Protein AF-A0A1Y4TWA3-F1 (afdb_monomer_lite)

pLDDT: mean 83.54, std 12.77, range [31.69, 97.81]

Sequence (227 aa):
MTEEEGLYVVLGNDSDGLDFMYYYDNSGVLRGEVPIIGYRSHRLLFSEEGMYFSISEMEMARMDELGQVTAVYDLGQYELHHDYVFDDDGNILLLATDTEQDSVEDESLPEGQYYLYMFNNNIGVSETRPDFDWSIIDGIQSEAVDGTTSYYYKYLVDETSGSYELVESFELPYSGYVSSVQEIGDNVVADSGMQGIWGEYDSENDLIRSFTMEKESFIYRVYKYEL

Radius of gyration: 18.41 Å; chains: 1; bounding box: 42×46×41 Å

Secondary structure (DSSP, 8-state):
--PPP-EEEE--B--SS--EEEEE-TTS-EEEEEE-SSS-----EEETTEEEEESSSSEEEEE-TTS-EEEEEE-TTEEEEEEEEE-TTS-EEEEEEETTS-------SSTTEEEEEEEE--B---SS-TT--GGGSTT-BSS----SEEEEEEEEEETTTTEEEEEEEEEEE--SS--EEEEETTEEEEEEGGGTEEEEE-TTS-EEEEEE---SS-B--EEEE--

Foldseek 3Di:
DPDAWFWKWQFFFPDPDFIWIWTATPVRDTDDIDTAPDDTWQDWDQDPQAIWTDRAQFKIFGAHPVRDTPDIDGNPQWGADHDWDADPVRDIDTPTDNPVDDDDDDDDDDPFKDKDKWKAQQEDDDPVCRPDDSVVDPSHDPAQDDDAWIKIWIWITGVVVRDIDTPDMDTDGHASDAKTWDDDDQKIWIDNWQQQKIFIAGVVRHTPDMDGDDGDGTRHYMDIDRD

Structure (mmCIF, N/CA/C/O backbone):
data_AF-A0A1Y4TWA3-F1
#
_entry.id   AF-A0A1Y4TWA3-F1
#
loop_
_atom_site.group_PDB
_atom_site.id
_atom_site.type_symbol
_atom_site.label_atom_id
_atom_site.label_alt_id
_atom_site.label_comp_id
_atom_site.label_asym_id
_atom_site.label_entity_id
_atom_site.label_seq_id
_atom_site.pdbx_PDB_ins_code
_atom_site.Cartn_x
_atom_site.Cartn_y
_atom_site.Cartn_z
_atom_site.occupancy
_atom_site.B_iso_or_equiv
_atom_site.auth_seq_id
_atom_site.auth_comp_id
_atom_site.auth_asym_id
_atom_site.auth_atom_id
_atom_site.pdbx_PDB_model_num
ATOM 1 N N . MET A 1 1 ? 5.638 -19.225 16.575 1.00 45.28 1 MET A N 1
ATOM 2 C CA . MET A 1 1 ? 5.948 -18.517 15.326 1.00 45.28 1 MET A CA 1
ATOM 3 C C . MET A 1 1 ? 6.163 -19.540 14.234 1.00 45.28 1 MET A C 1
ATOM 5 O O . MET A 1 1 ? 7.180 -20.223 14.233 1.00 45.28 1 MET A O 1
ATOM 9 N N . THR A 1 2 ? 5.162 -19.732 13.388 1.00 46.56 2 THR A N 1
ATOM 10 C CA . THR A 1 2 ? 5.337 -20.351 12.074 1.00 46.56 2 THR A CA 1
ATOM 11 C C . THR A 1 2 ? 5.653 -19.208 11.121 1.00 46.56 2 THR A C 1
ATOM 13 O O . THR A 1 2 ? 4.846 -18.299 10.994 1.00 46.56 2 THR A O 1
ATOM 16 N N . GLU A 1 3 ? 6.856 -19.189 10.547 1.00 55.62 3 GLU A N 1
ATOM 17 C CA . GLU A 1 3 ? 7.155 -18.274 9.445 1.00 55.62 3 GLU A CA 1
ATOM 18 C C . GLU A 1 3 ? 6.307 -18.694 8.245 1.00 55.62 3 GLU A C 1
ATOM 20 O O . GLU A 1 3 ? 6.438 -19.822 7.771 1.00 55.62 3 GLU A O 1
ATOM 25 N N . GLU A 1 4 ? 5.428 -17.817 7.777 1.00 64.12 4 GLU A N 1
ATOM 26 C CA . GLU A 1 4 ? 4.696 -18.051 6.535 1.00 64.12 4 GLU A CA 1
ATOM 27 C C . GLU A 1 4 ? 5.593 -17.715 5.338 1.00 64.12 4 GLU A C 1
ATOM 29 O O . GLU A 1 4 ? 6.056 -16.578 5.175 1.00 64.12 4 GLU A O 1
ATOM 34 N N . GLU A 1 5 ? 5.872 -18.735 4.525 1.00 79.44 5 GLU A N 1
ATOM 35 C CA . GLU A 1 5 ? 6.557 -18.606 3.238 1.00 79.44 5 GLU A CA 1
ATOM 36 C C . GLU A 1 5 ? 5.654 -17.858 2.245 1.00 79.44 5 GLU A C 1
ATOM 38 O O . GLU A 1 5 ? 4.452 -18.108 2.191 1.00 79.44 5 GLU A O 1
ATOM 43 N N . GLY A 1 6 ? 6.214 -16.935 1.458 1.00 82.62 6 GLY A N 1
ATOM 44 C CA . GLY A 1 6 ? 5.440 -16.154 0.492 1.00 82.62 6 GLY A CA 1
ATOM 45 C C . GLY A 1 6 ? 6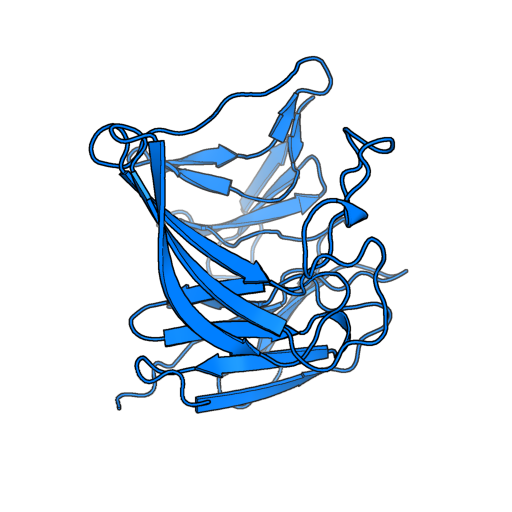.306 -15.356 -0.481 1.00 82.62 6 GLY A C 1
ATOM 46 O O . GLY A 1 6 ? 7.537 -15.402 -0.439 1.00 82.62 6 GLY A O 1
ATOM 47 N N . LEU A 1 7 ? 5.651 -14.616 -1.375 1.00 87.62 7 LEU A N 1
ATOM 48 C CA . LEU A 1 7 ? 6.309 -13.658 -2.264 1.00 87.62 7 LEU A CA 1
ATOM 49 C C . LEU A 1 7 ? 5.877 -12.237 -1.898 1.00 87.62 7 LEU A C 1
ATOM 51 O O . LEU A 1 7 ? 4.686 -11.929 -1.840 1.00 87.62 7 LEU A O 1
ATOM 55 N N . TYR A 1 8 ? 6.858 -11.364 -1.684 1.00 85.75 8 TYR A N 1
ATOM 56 C CA . TYR A 1 8 ? 6.638 -9.924 -1.621 1.00 85.75 8 TYR A CA 1
ATOM 57 C C . TYR A 1 8 ? 6.563 -9.389 -3.042 1.00 85.75 8 TYR A C 1
ATOM 59 O O . TYR A 1 8 ? 7.443 -9.684 -3.857 1.00 85.75 8 TYR A O 1
ATOM 67 N N . VAL A 1 9 ? 5.540 -8.590 -3.329 1.00 89.44 9 VAL A N 1
ATOM 68 C CA . VAL A 1 9 ? 5.384 -7.960 -4.640 1.00 89.44 9 VAL A CA 1
ATOM 69 C C . VAL A 1 9 ? 5.504 -6.453 -4.490 1.00 89.44 9 VAL A C 1
ATOM 71 O O . VAL A 1 9 ? 4.704 -5.816 -3.803 1.00 89.44 9 VAL A O 1
ATOM 74 N N . VAL A 1 10 ? 6.509 -5.886 -5.153 1.00 86.00 10 VAL A N 1
ATOM 75 C CA . VAL A 1 10 ? 6.632 -4.440 -5.349 1.00 86.00 10 VAL A CA 1
ATOM 76 C C . VAL A 1 10 ? 5.803 -4.097 -6.577 1.00 86.00 10 VAL A C 1
ATOM 78 O O . VAL A 1 10 ? 6.139 -4.527 -7.678 1.00 86.00 10 VAL A O 1
ATOM 81 N N . LEU A 1 11 ? 4.698 -3.378 -6.379 1.00 83.50 11 LEU A N 1
ATOM 82 C CA . LEU A 1 11 ? 3.658 -3.192 -7.402 1.00 83.50 11 LEU A CA 1
ATOM 83 C C . LEU A 1 11 ? 3.914 -2.004 -8.346 1.00 83.50 11 LEU A C 1
ATOM 85 O O . LEU A 1 11 ? 3.195 -1.811 -9.323 1.00 83.50 11 LEU A O 1
ATOM 89 N N . GLY A 1 12 ? 4.963 -1.232 -8.085 1.00 71.75 12 GLY A N 1
ATOM 90 C CA . GLY A 1 12 ? 5.446 -0.208 -8.998 1.00 71.75 12 GLY A CA 1
ATOM 91 C C . GLY A 1 12 ? 6.693 0.484 -8.467 1.00 71.75 12 GLY A C 1
ATOM 92 O O . GLY A 1 12 ? 6.868 0.644 -7.253 1.00 71.75 12 GLY A O 1
ATOM 93 N N . ASN A 1 13 ? 7.542 0.908 -9.395 1.00 65.50 13 ASN A N 1
ATOM 94 C CA . ASN A 1 13 ? 8.693 1.767 -9.169 1.00 65.50 13 ASN A CA 1
ATOM 95 C C . ASN A 1 13 ? 8.555 2.979 -10.096 1.00 65.50 13 ASN A C 1
ATOM 97 O O . ASN A 1 13 ? 8.761 2.856 -11.293 1.00 65.50 13 ASN A O 1
ATOM 101 N N . ASP A 1 14 ? 8.196 4.144 -9.558 1.00 66.12 14 ASP A N 1
ATOM 102 C CA . ASP A 1 14 ? 8.106 5.353 -10.385 1.00 66.12 14 ASP A CA 1
ATOM 103 C C . ASP A 1 14 ? 9.488 5.645 -11.003 1.00 66.12 14 ASP A C 1
ATOM 105 O O . ASP A 1 14 ? 10.461 5.867 -10.267 1.00 66.12 14 ASP A O 1
ATOM 109 N N . SER A 1 15 ? 9.591 5.533 -12.332 1.00 67.38 15 SER A N 1
ATOM 110 C CA . SER A 1 15 ? 10.845 5.584 -13.092 1.00 67.38 15 SER A CA 1
ATOM 111 C C . SER A 1 15 ? 10.646 6.201 -14.480 1.00 67.38 15 SER A C 1
ATOM 113 O O . SER A 1 15 ? 9.567 6.124 -15.059 1.00 67.38 15 SER A O 1
ATOM 115 N N . ASP A 1 16 ? 11.711 6.757 -15.067 1.00 66.25 16 ASP A N 1
ATOM 116 C CA . ASP A 1 16 ? 11.696 7.251 -16.461 1.00 66.25 16 ASP A CA 1
ATOM 117 C C . ASP A 1 16 ? 11.733 6.096 -17.503 1.00 66.25 16 ASP A C 1
ATOM 119 O O . ASP A 1 16 ? 11.867 6.328 -18.712 1.00 66.25 16 ASP A O 1
ATOM 123 N N . GLY A 1 17 ? 11.707 4.839 -17.038 1.00 69.19 17 GLY A N 1
ATOM 124 C CA . GLY A 1 17 ? 11.902 3.614 -17.812 1.00 69.19 17 GLY A CA 1
ATOM 125 C C . GLY A 1 17 ? 10.624 2.801 -18.042 1.00 69.19 17 GLY A C 1
ATOM 126 O O . GLY A 1 17 ? 9.518 3.321 -18.031 1.00 69.19 17 GLY A O 1
ATOM 127 N N . LEU A 1 18 ? 10.791 1.503 -18.322 1.00 68.75 18 LEU A N 1
ATOM 128 C CA . LEU A 1 18 ? 9.672 0.556 -18.280 1.00 68.75 18 LEU A CA 1
ATOM 129 C C . LEU A 1 18 ? 9.327 0.286 -16.814 1.00 68.75 18 LEU A C 1
ATOM 131 O O . LEU A 1 18 ? 10.234 0.021 -16.027 1.00 68.75 18 LEU A O 1
ATOM 135 N N . ASP A 1 19 ? 8.040 0.302 -16.484 1.00 81.06 19 ASP A N 1
ATOM 136 C CA . ASP A 1 19 ? 7.559 -0.038 -15.149 1.00 81.06 19 ASP A CA 1
ATOM 137 C C . ASP A 1 19 ? 7.501 -1.561 -14.971 1.00 81.06 19 ASP A C 1
ATOM 139 O O . ASP A 1 19 ? 7.158 -2.308 -15.899 1.00 81.06 19 ASP A O 1
ATOM 143 N N . PHE A 1 20 ? 7.817 -2.036 -13.765 1.00 84.25 20 PHE A N 1
ATOM 144 C CA . PHE A 1 20 ? 7.813 -3.462 -13.441 1.00 84.25 20 PHE A CA 1
ATOM 145 C C . PHE A 1 20 ? 7.116 -3.747 -12.114 1.00 84.25 20 PHE A C 1
ATOM 147 O O . PHE A 1 20 ? 7.213 -2.986 -11.151 1.00 84.25 20 PHE A O 1
ATOM 154 N N . MET A 1 21 ? 6.499 -4.925 -12.042 1.00 90.38 21 MET A N 1
ATOM 155 C CA . MET A 1 21 ? 6.289 -5.606 -10.770 1.00 90.38 21 MET A CA 1
ATOM 156 C C . MET A 1 21 ? 7.494 -6.488 -10.453 1.00 90.38 21 MET A C 1
ATOM 158 O O . MET A 1 21 ? 7.928 -7.275 -11.302 1.00 90.38 21 MET A O 1
ATOM 162 N N . TYR A 1 22 ? 7.997 -6.404 -9.222 1.00 90.12 22 TYR A N 1
ATOM 163 C CA . TYR A 1 22 ? 9.119 -7.217 -8.748 1.00 90.12 22 TYR A CA 1
ATOM 164 C C . TYR A 1 22 ? 8.669 -8.206 -7.682 1.00 90.12 22 TYR A C 1
ATOM 166 O O . TYR A 1 22 ? 7.988 -7.825 -6.732 1.00 90.12 22 TYR A O 1
ATOM 174 N N . TYR A 1 23 ? 9.111 -9.45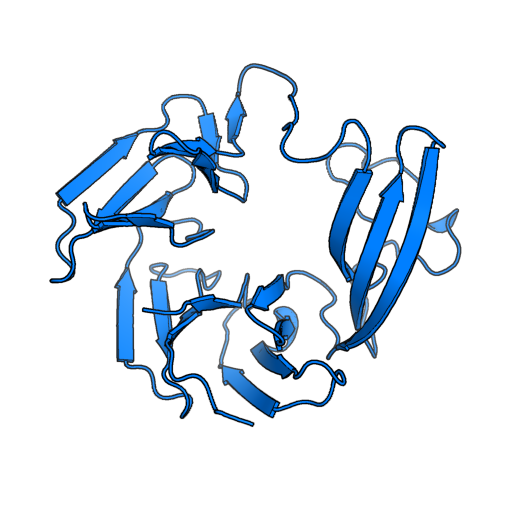6 -7.805 1.00 90.56 23 TYR A N 1
ATOM 175 C CA . TYR A 1 23 ? 8.788 -10.530 -6.867 1.00 90.56 23 TYR A CA 1
ATOM 176 C C . TYR A 1 23 ? 10.021 -10.892 -6.044 1.00 90.56 23 TYR A C 1
ATOM 178 O O . TYR A 1 23 ? 11.021 -11.336 -6.609 1.00 90.56 23 TYR A O 1
ATOM 186 N N . TYR A 1 24 ? 9.950 -10.758 -4.724 1.00 90.31 24 TYR A N 1
ATOM 187 C CA . TYR A 1 24 ? 11.028 -11.116 -3.799 1.00 90.31 24 TYR A CA 1
ATOM 188 C C . TYR A 1 24 ? 10.602 -12.260 -2.882 1.00 90.31 24 TYR A C 1
ATOM 190 O O . TYR A 1 24 ? 9.473 -12.281 -2.396 1.00 90.31 24 TYR A O 1
ATOM 198 N N . ASP A 1 25 ? 11.504 -13.208 -2.623 1.00 91.88 25 ASP A N 1
ATOM 199 C CA . ASP A 1 25 ? 11.266 -14.257 -1.624 1.00 91.88 25 ASP A CA 1
ATOM 200 C C . ASP A 1 25 ? 11.578 -13.798 -0.188 1.00 91.88 25 ASP A C 1
ATOM 202 O O . ASP A 1 25 ? 12.090 -12.701 0.045 1.00 91.88 25 ASP A O 1
ATOM 206 N N . ASN A 1 26 ? 11.317 -14.667 0.794 1.00 90.94 26 ASN A N 1
ATOM 207 C CA . ASN A 1 26 ? 11.592 -14.422 2.215 1.00 90.94 26 ASN A CA 1
ATOM 208 C C . ASN A 1 26 ? 13.068 -14.116 2.545 1.00 90.94 26 ASN A C 1
ATOM 210 O O . ASN A 1 26 ? 13.348 -13.664 3.656 1.00 90.94 26 ASN A O 1
ATOM 214 N N . SER A 1 27 ? 14.007 -14.367 1.624 1.00 89.25 27 SER A N 1
ATOM 215 C CA . SER A 1 27 ? 15.430 -14.027 1.770 1.00 89.25 27 SER A CA 1
ATOM 216 C C . SER A 1 27 ? 15.795 -12.691 1.110 1.00 89.25 27 SER A C 1
ATOM 218 O O . SER A 1 27 ? 16.972 -12.330 1.089 1.00 89.25 27 SER A O 1
ATOM 220 N N . GLY A 1 28 ? 14.817 -11.961 0.562 1.00 86.00 28 GLY A N 1
ATOM 221 C CA . GLY A 1 28 ? 15.037 -10.714 -0.171 1.00 86.00 28 GLY A CA 1
ATOM 222 C C . GLY A 1 28 ? 15.681 -10.929 -1.542 1.00 86.00 28 GLY A C 1
ATOM 223 O O . GLY A 1 28 ? 16.276 -10.004 -2.092 1.00 86.00 28 GLY A O 1
ATOM 224 N N . VAL A 1 29 ? 15.609 -12.141 -2.101 1.00 90.50 29 VAL A N 1
ATOM 225 C CA . VAL A 1 29 ? 16.156 -12.444 -3.429 1.00 90.50 29 VAL A CA 1
ATOM 226 C C . VAL A 1 29 ? 15.087 -12.183 -4.483 1.00 90.50 29 VAL A C 1
ATOM 228 O O . VAL A 1 29 ? 13.974 -12.690 -4.364 1.00 90.50 29 VAL A O 1
ATOM 231 N N . LEU A 1 30 ? 15.429 -11.428 -5.533 1.00 89.31 30 LEU A N 1
ATOM 232 C CA . LEU A 1 30 ? 14.558 -11.214 -6.691 1.00 89.31 30 LEU A CA 1
ATOM 233 C C . LEU A 1 30 ? 14.318 -12.544 -7.426 1.00 89.31 30 LEU A C 1
ATOM 235 O O . LEU A 1 30 ? 15.262 -13.225 -7.836 1.00 89.31 30 LEU A O 1
ATOM 239 N N . ARG A 1 31 ? 13.049 -12.915 -7.594 1.00 91.50 31 ARG A N 1
ATOM 240 C CA . ARG A 1 31 ? 12.594 -14.174 -8.207 1.00 91.50 31 ARG A CA 1
ATOM 241 C C . ARG A 1 31 ? 11.878 -13.986 -9.533 1.00 91.50 31 ARG A C 1
ATOM 243 O O . ARG A 1 31 ? 11.755 -14.960 -10.272 1.00 91.50 31 ARG A O 1
ATOM 250 N N . GLY A 1 32 ? 11.442 -12.771 -9.843 1.00 86.69 32 GLY A N 1
ATOM 251 C CA . GLY A 1 32 ? 10.761 -12.475 -11.093 1.00 86.69 32 GLY A CA 1
ATOM 252 C C . GLY A 1 32 ? 10.518 -10.989 -11.297 1.00 86.69 32 GLY A C 1
ATOM 253 O O . GLY A 1 32 ? 10.494 -10.213 -10.342 1.00 86.69 32 GLY A O 1
ATOM 254 N N . GLU A 1 33 ? 10.318 -10.639 -12.561 1.00 89.25 33 GLU A N 1
ATOM 255 C CA . GLU A 1 33 ? 9.992 -9.300 -13.039 1.00 89.25 33 GLU A CA 1
ATOM 256 C C . GLU A 1 33 ? 8.849 -9.441 -14.046 1.00 89.25 33 GLU A C 1
ATOM 258 O O . GLU A 1 33 ? 8.928 -10.271 -14.958 1.00 89.25 33 GLU A O 1
ATOM 263 N N . VAL A 1 34 ? 7.790 -8.649 -13.892 1.00 86.62 34 VAL A N 1
ATOM 264 C CA . VAL A 1 34 ? 6.689 -8.575 -14.863 1.00 86.62 34 VAL A CA 1
ATOM 265 C C . VAL A 1 34 ? 6.610 -7.139 -15.379 1.00 86.62 34 VAL A C 1
ATOM 267 O O . VAL A 1 34 ? 6.271 -6.251 -14.597 1.00 86.62 34 VAL A O 1
ATOM 270 N N . PRO A 1 35 ? 6.943 -6.881 -16.659 1.00 82.00 35 PRO A N 1
ATOM 271 C CA . PRO A 1 35 ? 6.827 -5.547 -17.235 1.00 82.00 35 PRO A CA 1
ATOM 272 C C . PRO A 1 35 ? 5.356 -5.157 -17.394 1.00 82.00 35 PRO A C 1
ATOM 274 O O . PRO A 1 35 ? 4.535 -5.982 -17.806 1.00 82.00 35 PRO A O 1
ATOM 277 N N . ILE A 1 36 ? 5.041 -3.892 -17.135 1.00 83.44 36 ILE A N 1
ATOM 278 C CA . ILE A 1 36 ? 3.715 -3.301 -17.361 1.00 83.44 36 ILE A CA 1
ATOM 279 C C . ILE A 1 36 ? 3.812 -2.118 -18.334 1.00 83.44 36 ILE A C 1
ATOM 281 O O . ILE A 1 36 ? 4.902 -1.663 -18.677 1.00 83.44 36 ILE A O 1
ATOM 285 N N . ILE A 1 37 ? 2.667 -1.684 -18.867 1.00 79.50 37 ILE A N 1
ATOM 286 C CA . ILE A 1 37 ? 2.611 -0.685 -19.946 1.00 79.50 37 ILE A CA 1
ATOM 287 C C . ILE A 1 37 ? 2.892 0.722 -19.400 1.00 79.50 37 ILE A C 1
ATOM 289 O O . ILE A 1 37 ? 3.530 1.517 -20.090 1.00 79.50 37 ILE A O 1
ATOM 293 N N . GLY A 1 38 ? 2.450 1.012 -18.174 1.00 73.06 38 GLY A N 1
ATOM 294 C CA . GLY A 1 38 ? 2.775 2.243 -17.458 1.00 73.06 38 GLY A CA 1
ATOM 295 C C . GLY A 1 38 ? 1.978 2.417 -16.162 1.00 73.06 38 GLY A C 1
ATOM 296 O O . GLY A 1 38 ? 1.126 1.592 -15.828 1.00 73.06 38 GLY A O 1
ATOM 297 N N . TYR A 1 39 ? 2.212 3.535 -15.473 1.00 70.25 39 TYR A N 1
ATOM 298 C CA . TYR A 1 39 ? 1.568 3.947 -14.219 1.00 70.25 39 TYR A CA 1
ATOM 299 C C . TYR A 1 39 ? 2.021 3.134 -13.001 1.00 70.25 39 TYR A C 1
ATOM 301 O O . TYR A 1 39 ? 2.875 3.599 -12.253 1.00 70.25 39 TYR A O 1
ATOM 309 N N . ARG A 1 40 ? 1.412 1.966 -12.762 1.00 74.94 40 ARG A N 1
ATOM 310 C CA . ARG A 1 40 ? 1.770 0.951 -11.746 1.00 74.94 40 ARG A CA 1
ATOM 311 C C . ARG A 1 40 ? 0.647 -0.070 -11.597 1.00 74.94 40 ARG A C 1
ATOM 313 O O . ARG A 1 40 ? -0.531 0.215 -11.844 1.00 74.94 40 ARG A O 1
ATOM 320 N N . SER A 1 41 ? 0.992 -1.254 -11.109 1.00 81.00 41 SER A N 1
ATOM 321 C CA . SER A 1 41 ? -0.005 -2.149 -10.536 1.00 81.00 41 SER A CA 1
ATOM 322 C C . SER A 1 41 ? -0.396 -1.650 -9.140 1.00 81.00 41 SER A C 1
ATOM 324 O O . SER A 1 41 ? 0.414 -1.073 -8.418 1.00 81.00 41 SER A O 1
ATOM 326 N N . HIS A 1 42 ? -1.659 -1.825 -8.756 1.00 79.88 42 HIS A N 1
ATOM 327 C CA . HIS A 1 42 ? -2.161 -1.359 -7.452 1.00 79.88 42 HIS A CA 1
ATOM 328 C C . HIS A 1 42 ? -2.461 -2.507 -6.497 1.00 79.88 42 HIS A C 1
ATOM 330 O O . HIS A 1 42 ? -2.327 -2.339 -5.284 1.00 79.88 42 HIS A O 1
ATOM 336 N N . ARG A 1 43 ? -2.820 -3.674 -7.047 1.00 85.44 43 ARG A N 1
ATOM 337 C CA . ARG A 1 43 ? -3.096 -4.909 -6.317 1.00 85.44 43 ARG A CA 1
ATOM 338 C C . ARG A 1 43 ? -2.945 -6.118 -7.242 1.00 85.44 43 ARG A C 1
ATOM 340 O O . ARG A 1 43 ? -3.047 -5.986 -8.459 1.00 85.44 43 ARG A O 1
ATOM 347 N N . LEU A 1 44 ? -2.728 -7.296 -6.669 1.00 89.81 44 LEU A N 1
ATOM 348 C CA . LEU A 1 44 ? -2.931 -8.569 -7.358 1.00 89.81 44 LEU A CA 1
ATOM 349 C C . LEU A 1 44 ? -4.213 -9.200 -6.825 1.00 89.81 44 LEU A C 1
ATOM 351 O O . LEU A 1 44 ? -4.362 -9.357 -5.613 1.00 89.81 44 LEU A O 1
ATOM 355 N N . LEU A 1 45 ? -5.125 -9.566 -7.720 1.00 90.00 45 LEU A N 1
ATOM 356 C CA . LEU A 1 45 ? -6.292 -10.374 -7.379 1.00 90.00 45 LEU A CA 1
ATOM 357 C C . LEU A 1 45 ? -6.115 -11.779 -7.938 1.00 90.00 45 LEU A C 1
ATOM 359 O O . LEU A 1 45 ? -5.711 -11.944 -9.088 1.00 90.00 45 LEU A O 1
ATOM 363 N N . PHE A 1 46 ? -6.442 -12.792 -7.147 1.00 90.50 46 PHE A N 1
ATOM 364 C CA . PHE A 1 46 ? -6.293 -14.190 -7.539 1.00 90.50 46 PHE A CA 1
ATOM 365 C C . PHE A 1 46 ? -7.656 -14.869 -7.622 1.00 90.50 46 PHE A C 1
ATOM 367 O O . PHE A 1 46 ? -8.500 -14.702 -6.746 1.00 90.50 46 PHE A O 1
ATOM 374 N N . SER A 1 47 ? -7.858 -15.648 -8.680 1.00 89.31 47 SER A N 1
ATOM 375 C CA . SER A 1 47 ? -9.012 -16.533 -8.860 1.00 89.31 47 SER A CA 1
ATOM 376 C C . SER A 1 47 ? -8.556 -17.843 -9.507 1.00 89.31 47 SER A C 1
ATOM 378 O O . SER A 1 47 ? -7.412 -17.948 -9.955 1.00 89.31 47 SER A O 1
ATOM 380 N N . GLU A 1 48 ? -9.462 -18.813 -9.652 1.00 87.56 48 GLU A N 1
ATOM 381 C CA . GLU A 1 48 ? -9.183 -20.043 -10.409 1.00 87.56 48 GLU A CA 1
ATOM 382 C C . GLU A 1 48 ? -8.785 -19.778 -11.875 1.00 87.56 48 GLU A C 1
ATOM 384 O O . GLU A 1 48 ? -8.103 -20.596 -12.489 1.00 87.56 48 GLU A O 1
ATOM 389 N N . GLU A 1 49 ? -9.187 -18.640 -12.448 1.00 88.81 49 GLU A N 1
ATOM 390 C CA . GLU A 1 49 ? -8.873 -18.282 -13.836 1.00 88.81 49 GLU A CA 1
ATOM 391 C C . GLU A 1 49 ? -7.492 -17.634 -14.009 1.00 88.81 49 GLU A C 1
ATOM 393 O O . GLU A 1 49 ? -7.027 -17.469 -15.140 1.00 88.81 49 GLU A O 1
ATOM 398 N N . GLY A 1 50 ? -6.846 -17.242 -12.909 1.00 92.44 50 GLY A N 1
ATOM 399 C CA . GLY A 1 50 ? -5.533 -16.607 -12.910 1.00 92.44 50 GLY A CA 1
ATOM 400 C C . GLY A 1 50 ? -5.450 -15.354 -12.044 1.00 92.44 50 GLY A C 1
ATOM 401 O O . GLY A 1 50 ? -6.338 -15.045 -11.244 1.00 92.44 50 GLY A O 1
ATOM 402 N N . MET A 1 51 ? -4.341 -14.642 -12.226 1.00 93.44 51 MET A N 1
ATOM 403 C CA . MET A 1 51 ? -3.978 -13.417 -11.523 1.00 93.44 51 MET A CA 1
ATOM 404 C C . MET A 1 51 ? -4.401 -12.191 -12.333 1.00 93.44 51 MET A C 1
ATOM 406 O O . MET A 1 51 ? -4.077 -12.088 -13.516 1.00 93.44 51 MET A O 1
ATOM 410 N N . TYR A 1 52 ? -5.081 -11.247 -11.694 1.00 93.62 52 TYR A N 1
ATOM 411 C CA . TYR A 1 52 ? -5.544 -9.997 -12.284 1.00 93.62 52 TYR A CA 1
ATOM 412 C C . TYR A 1 52 ? -4.799 -8.817 -11.675 1.00 93.62 52 TYR A C 1
ATOM 414 O O . TYR A 1 52 ? -4.605 -8.760 -10.461 1.00 93.62 52 TYR A O 1
ATOM 422 N N . PHE A 1 53 ? -4.391 -7.876 -12.520 1.00 92.19 53 PHE A N 1
ATOM 423 C CA . PHE A 1 53 ? -3.665 -6.679 -12.103 1.00 92.19 53 PHE A CA 1
ATOM 424 C C . PHE A 1 53 ? -3.794 -5.572 -13.145 1.00 92.19 53 PHE A C 1
ATOM 426 O O . PHE A 1 53 ? -3.979 -5.826 -14.335 1.00 92.19 53 PHE A O 1
ATOM 433 N N . SER A 1 54 ? -3.689 -4.328 -12.694 1.00 90.50 54 SER A N 1
ATOM 434 C CA . SER A 1 54 ? -3.653 -3.153 -13.560 1.00 90.50 54 SER A CA 1
ATOM 435 C C . SER A 1 54 ? -2.300 -3.041 -14.252 1.00 90.50 54 SER A C 1
ATOM 437 O O . SER A 1 54 ? -1.259 -3.198 -13.611 1.00 90.50 54 SER A O 1
ATOM 439 N N . ILE A 1 55 ? -2.324 -2.760 -15.552 1.00 89.50 55 ILE A N 1
ATOM 440 C CA . ILE A 1 55 ? -1.124 -2.574 -16.385 1.00 89.50 55 ILE A CA 1
ATOM 441 C C . ILE A 1 55 ? -0.976 -1.136 -16.900 1.00 89.50 55 ILE A C 1
ATOM 443 O O . ILE A 1 55 ? 0.074 -0.811 -17.455 1.00 89.50 55 ILE A O 1
ATOM 447 N N . SER A 1 56 ? -2.018 -0.316 -16.727 1.00 87.06 56 SER A N 1
ATOM 448 C CA . SER A 1 56 ? -2.071 1.133 -16.954 1.00 87.06 56 SER A CA 1
ATOM 449 C C . SER A 1 56 ? -3.235 1.746 -16.150 1.00 87.06 56 SER A C 1
ATOM 451 O O . SER A 1 56 ? -3.952 1.025 -15.452 1.00 87.06 56 SER A O 1
ATOM 453 N N . GLU A 1 57 ? -3.447 3.063 -16.252 1.00 83.69 57 GLU A N 1
ATOM 454 C CA . GLU A 1 57 ? -4.628 3.756 -15.695 1.00 83.69 57 GLU A CA 1
ATOM 455 C C . GLU A 1 57 ? -5.950 3.299 -16.340 1.00 83.69 57 GLU A C 1
ATOM 457 O O . GLU A 1 57 ? -7.015 3.504 -15.766 1.00 83.69 57 GLU A O 1
ATOM 462 N N . MET A 1 58 ? -5.902 2.672 -17.522 1.00 86.88 58 MET A N 1
ATOM 463 C CA . MET A 1 58 ? -7.089 2.333 -18.321 1.00 86.88 58 MET A CA 1
ATOM 464 C C . MET A 1 58 ? -7.188 0.845 -18.671 1.00 86.88 58 MET A C 1
ATOM 466 O O . MET A 1 58 ? -8.126 0.440 -19.354 1.00 86.88 58 MET A O 1
ATOM 470 N N . GLU A 1 59 ? -6.242 0.011 -18.232 1.00 91.38 59 GLU A N 1
ATOM 471 C CA . GLU A 1 59 ? -6.206 -1.401 -18.610 1.00 91.38 59 GLU A CA 1
ATOM 472 C C . GLU A 1 59 ? -5.854 -2.323 -17.438 1.00 91.38 59 GLU A C 1
ATOM 474 O O . GLU A 1 59 ? -4.951 -2.063 -16.634 1.00 91.38 59 GLU A O 1
ATOM 479 N N . MET A 1 60 ? -6.520 -3.478 -17.409 1.00 92.69 60 MET A N 1
ATOM 480 C CA . MET A 1 60 ? -6.169 -4.615 -16.559 1.00 92.69 60 MET A CA 1
ATOM 481 C C . MET A 1 60 ? -5.757 -5.818 -17.399 1.00 92.69 60 MET A C 1
ATOM 483 O O . MET A 1 60 ? -6.304 -6.055 -18.472 1.00 92.69 60 MET A O 1
ATOM 487 N N . ALA A 1 61 ? -4.846 -6.634 -16.887 1.00 94.12 61 ALA A N 1
ATOM 488 C CA . ALA A 1 61 ? -4.487 -7.922 -17.463 1.00 94.12 61 ALA A CA 1
ATOM 489 C C . ALA A 1 61 ? -4.971 -9.070 -16.578 1.00 94.12 61 ALA A C 1
ATOM 491 O O . ALA A 1 61 ? -4.976 -8.959 -15.353 1.00 94.12 61 ALA A O 1
ATOM 492 N N . ARG A 1 62 ? -5.300 -10.200 -17.212 1.00 95.31 62 ARG A N 1
ATOM 493 C CA . ARG A 1 62 ? -5.331 -11.520 -16.571 1.00 95.31 62 ARG A CA 1
ATOM 494 C C . ARG A 1 62 ? -4.134 -12.327 -17.043 1.00 95.31 62 ARG A C 1
ATOM 496 O O . ARG A 1 62 ? -3.924 -12.466 -18.250 1.00 95.31 62 ARG A O 1
ATOM 503 N N . MET A 1 63 ? -3.400 -12.905 -16.106 1.00 94.25 63 MET A N 1
ATOM 504 C CA . MET A 1 63 ? -2.246 -13.760 -16.349 1.00 94.25 63 MET A CA 1
ATOM 505 C C . MET A 1 63 ? -2.471 -15.140 -15.736 1.00 94.25 63 MET A C 1
ATOM 507 O O . MET A 1 63 ? -2.953 -15.247 -14.611 1.00 94.25 63 MET A O 1
ATOM 511 N N . ASP A 1 64 ? -2.150 -16.196 -16.479 1.00 92.50 64 ASP A N 1
ATOM 512 C CA . ASP A 1 64 ? -2.202 -17.563 -15.958 1.00 92.50 64 ASP A CA 1
ATOM 513 C C . ASP A 1 64 ? -0.962 -17.922 -15.116 1.00 92.50 64 ASP A C 1
ATOM 515 O O . ASP A 1 64 ? -0.002 -17.156 -15.009 1.00 92.50 64 ASP A O 1
ATOM 519 N N . GLU A 1 65 ? -0.974 -19.114 -14.516 1.00 87.56 65 GLU A N 1
ATOM 520 C CA . GLU A 1 65 ? 0.107 -19.630 -13.660 1.00 87.56 65 GLU A CA 1
ATOM 521 C C . GLU A 1 65 ? 1.461 -19.801 -14.376 1.00 87.56 65 GLU A C 1
ATOM 523 O O . GLU A 1 65 ? 2.501 -19.907 -13.726 1.00 87.56 65 GLU A O 1
ATOM 528 N N . LEU A 1 66 ? 1.472 -19.824 -15.713 1.00 88.25 66 LEU A N 1
ATOM 529 C CA . LEU A 1 66 ? 2.690 -19.922 -16.520 1.00 88.25 66 LEU A CA 1
ATOM 530 C C . LEU A 1 66 ? 3.264 -18.543 -16.871 1.00 88.25 66 LEU A C 1
ATOM 532 O O . LEU A 1 66 ? 4.287 -18.463 -17.557 1.00 88.25 66 LEU A O 1
ATOM 536 N N . GLY A 1 67 ? 2.623 -17.465 -16.413 1.00 86.00 67 GLY A N 1
ATOM 537 C CA . GLY A 1 67 ? 3.002 -16.092 -16.722 1.00 86.00 67 GLY A CA 1
ATOM 538 C C . GLY A 1 67 ? 2.498 -15.610 -18.084 1.00 86.00 67 GLY A C 1
ATOM 539 O O . GLY A 1 67 ? 2.979 -14.594 -18.587 1.00 86.00 67 GLY A O 1
ATOM 540 N N . GLN A 1 68 ? 1.561 -16.318 -18.723 1.00 90.25 68 GLN A N 1
ATOM 541 C CA . GLN A 1 68 ? 0.986 -15.886 -19.993 1.00 90.25 68 GLN A CA 1
ATOM 542 C C . GLN A 1 68 ? -0.198 -14.946 -19.747 1.00 90.25 68 GLN A C 1
ATOM 544 O O . GLN A 1 68 ? -1.155 -15.294 -19.060 1.00 90.25 68 GLN A O 1
ATOM 549 N N . VAL A 1 69 ? -0.179 -13.764 -20.372 1.00 93.25 69 VAL A N 1
ATOM 550 C CA . VAL A 1 69 ? -1.350 -12.873 -20.408 1.00 93.25 69 VAL A CA 1
ATOM 551 C C . VAL A 1 69 ? -2.439 -13.523 -21.265 1.00 93.25 69 VAL A C 1
ATOM 553 O O . VAL A 1 69 ? -2.268 -13.719 -22.471 1.00 93.25 69 VAL A O 1
ATOM 556 N N . THR A 1 70 ? -3.556 -13.881 -20.637 1.00 95.81 70 THR A N 1
ATOM 557 C CA . THR A 1 70 ? -4.690 -14.571 -21.272 1.00 95.81 70 THR A CA 1
ATOM 558 C C . THR A 1 70 ? -5.848 -13.635 -21.607 1.00 95.81 70 THR A C 1
ATOM 560 O O . THR A 1 70 ? -6.692 -13.994 -22.429 1.00 95.81 70 THR A O 1
ATOM 563 N N . ALA A 1 71 ? -5.897 -12.444 -21.005 1.00 95.06 71 ALA A N 1
ATOM 564 C CA . ALA A 1 71 ? -6.843 -11.386 -21.349 1.00 95.06 71 ALA A CA 1
ATOM 565 C C . ALA A 1 71 ? -6.283 -10.001 -20.996 1.00 95.06 71 ALA A C 1
ATOM 567 O O . ALA A 1 71 ? -5.485 -9.871 -20.069 1.00 95.06 71 ALA A O 1
ATOM 568 N N . VAL A 1 72 ? -6.744 -8.985 -21.727 1.00 94.69 72 VAL A N 1
ATOM 569 C CA . VAL A 1 72 ? -6.577 -7.565 -21.397 1.00 94.69 72 VAL A CA 1
ATOM 570 C C . VAL A 1 72 ? -7.963 -6.927 -21.436 1.00 94.69 72 VAL A C 1
ATOM 572 O O . VAL A 1 72 ? -8.714 -7.151 -22.390 1.00 94.69 72 VAL A O 1
ATOM 575 N N . TYR A 1 73 ? -8.305 -6.188 -20.389 1.00 92.19 73 TYR A N 1
ATOM 576 C CA . TYR A 1 73 ? -9.584 -5.520 -20.194 1.00 92.19 73 TYR A CA 1
ATOM 577 C C . TYR A 1 73 ? -9.370 -4.010 -20.261 1.00 92.19 73 TYR A C 1
ATOM 579 O O . TYR A 1 73 ? -8.575 -3.476 -19.494 1.00 92.19 73 TYR A O 1
ATOM 587 N N . ASP A 1 74 ? -10.082 -3.355 -21.173 1.00 91.12 74 ASP A N 1
ATOM 588 C CA . ASP A 1 74 ? -10.104 -1.901 -21.347 1.00 91.12 74 ASP A CA 1
ATOM 589 C C . ASP A 1 74 ? -11.202 -1.310 -20.444 1.00 91.12 74 ASP A C 1
ATOM 591 O O . ASP A 1 74 ? -12.348 -1.772 -20.476 1.00 91.12 74 ASP A O 1
ATOM 595 N N . LEU A 1 75 ? -10.841 -0.330 -19.613 1.00 87.06 75 LEU A N 1
ATOM 596 C CA . LEU A 1 75 ? -11.736 0.344 -18.665 1.00 87.06 75 LEU A CA 1
ATOM 597 C C . LEU A 1 75 ? -12.554 1.471 -19.320 1.00 87.06 75 LEU A C 1
ATOM 599 O O . LEU A 1 75 ? -13.430 2.062 -18.689 1.00 87.06 75 LEU A O 1
ATOM 603 N N . GLY A 1 76 ? -12.324 1.763 -20.598 1.00 88.06 76 GLY A N 1
ATOM 604 C CA . GLY A 1 76 ? -13.037 2.771 -21.365 1.00 88.06 76 GLY A CA 1
ATOM 605 C C . GLY A 1 76 ? -12.763 4.183 -20.855 1.00 88.06 76 GLY A C 1
ATOM 606 O O . GLY A 1 76 ? -11.655 4.692 -20.970 1.00 88.06 76 GLY A O 1
ATOM 607 N N . GLN A 1 77 ? -13.805 4.842 -20.345 1.00 79.00 77 GLN A N 1
ATOM 608 C CA . GLN A 1 77 ? -13.746 6.232 -19.863 1.00 79.00 77 GLN A CA 1
ATOM 609 C C . GLN A 1 77 ? -13.390 6.357 -18.374 1.00 79.00 77 GLN A C 1
ATOM 611 O O . GLN A 1 77 ? -13.382 7.465 -17.835 1.00 79.00 77 GLN A O 1
ATOM 616 N N . TYR A 1 78 ? -13.170 5.228 -17.705 1.00 78.69 78 TYR A N 1
ATOM 617 C CA . TYR A 1 78 ? -12.873 5.173 -16.284 1.00 78.69 78 TYR A CA 1
ATOM 618 C C . TYR A 1 78 ? -11.361 5.110 -16.078 1.00 78.69 78 TYR A C 1
ATOM 620 O O . TYR A 1 78 ? -10.702 4.201 -16.584 1.00 78.69 78 TYR A O 1
ATOM 628 N N . GLU A 1 79 ? -10.826 6.066 -15.323 1.00 80.50 79 GLU A N 1
ATOM 629 C CA . GLU A 1 79 ? -9.416 6.083 -14.928 1.00 80.50 79 GLU A CA 1
ATOM 630 C C . GLU A 1 79 ? -9.265 5.420 -13.560 1.00 80.50 79 GLU A C 1
ATOM 632 O O . GLU A 1 79 ? -9.838 5.861 -12.561 1.00 80.50 79 GLU A O 1
ATOM 637 N N . LEU A 1 80 ? -8.505 4.331 -13.516 1.00 80.69 80 LEU A N 1
ATOM 638 C CA . LEU A 1 80 ? -8.186 3.597 -12.301 1.00 80.69 80 LEU A CA 1
ATOM 639 C C . LEU A 1 80 ? -7.310 4.468 -11.405 1.00 80.69 80 LEU A C 1
ATOM 641 O O . LEU A 1 80 ? -6.204 4.839 -11.791 1.00 80.69 80 LEU A O 1
ATOM 645 N N . HIS A 1 81 ? -7.781 4.744 -10.189 1.00 70.38 81 HIS A N 1
ATOM 646 C CA . HIS A 1 81 ? -6.994 5.503 -9.229 1.00 70.38 81 HIS A CA 1
ATOM 647 C C . HIS A 1 81 ? -6.068 4.560 -8.470 1.00 70.38 81 HIS A C 1
ATOM 649 O O . HIS A 1 81 ? -4.908 4.441 -8.848 1.00 70.38 81 HIS A O 1
ATOM 655 N N . HIS A 1 82 ? -6.534 3.840 -7.438 1.00 71.81 82 HIS A N 1
ATOM 656 C CA . HIS A 1 82 ? -5.594 3.115 -6.570 1.00 71.81 82 HIS A CA 1
ATOM 657 C C . HIS A 1 82 ? -6.036 1.779 -5.968 1.00 71.81 82 HIS A C 1
ATOM 659 O O . HIS A 1 82 ? -5.243 1.204 -5.216 1.00 71.81 82 HIS A O 1
ATOM 665 N N . ASP A 1 83 ? -7.244 1.276 -6.220 1.00 76.50 83 ASP A N 1
ATOM 666 C CA . ASP A 1 83 ? -7.648 0.001 -5.619 1.00 76.50 83 ASP A CA 1
ATOM 667 C C . ASP A 1 83 ? -8.690 -0.754 -6.442 1.00 76.50 83 ASP A C 1
ATOM 669 O O . ASP A 1 83 ? -9.411 -0.172 -7.253 1.00 76.50 83 ASP A O 1
ATOM 673 N N . TYR A 1 84 ? -8.731 -2.063 -6.238 1.00 84.94 84 TYR A N 1
ATOM 674 C CA . TYR A 1 84 ? -9.729 -2.967 -6.786 1.00 84.94 84 TYR A CA 1
ATOM 675 C C . TYR A 1 84 ? -9.777 -4.270 -5.996 1.00 84.94 84 TYR A C 1
ATOM 677 O O . TYR A 1 84 ? -8.764 -4.723 -5.459 1.00 84.94 84 TYR A O 1
ATOM 685 N N . VAL A 1 85 ? -10.954 -4.889 -5.952 1.00 86.44 85 VAL A N 1
ATOM 686 C CA . VAL A 1 85 ? -11.233 -6.128 -5.215 1.00 86.44 85 VAL A CA 1
ATOM 687 C C . VAL A 1 85 ? -12.232 -6.992 -5.985 1.00 86.44 85 VAL A C 1
ATOM 689 O O . VAL A 1 85 ? -12.932 -6.497 -6.866 1.00 86.44 85 VAL A O 1
ATOM 692 N N . PHE A 1 86 ? -12.285 -8.288 -5.682 1.00 84.75 86 PHE A N 1
ATOM 693 C CA . PHE A 1 86 ? -13.394 -9.130 -6.128 1.00 84.75 86 PHE A CA 1
ATOM 694 C C . PHE A 1 86 ? -14.607 -8.960 -5.208 1.00 84.75 86 PHE A C 1
ATOM 696 O O . PHE A 1 86 ? -14.439 -8.903 -3.990 1.00 84.75 86 PHE A O 1
ATOM 703 N N . ASP A 1 87 ? -15.810 -8.930 -5.779 1.00 78.88 87 ASP A N 1
ATOM 704 C CA . ASP A 1 87 ? -17.036 -9.215 -5.026 1.00 78.88 87 ASP A CA 1
ATOM 705 C C . ASP A 1 87 ? -17.252 -10.735 -4.862 1.00 78.88 87 ASP A C 1
ATOM 707 O O . ASP A 1 87 ? -16.503 -11.556 -5.402 1.00 78.88 87 ASP A O 1
ATOM 711 N N . ASP A 1 88 ? -18.293 -11.121 -4.120 1.00 79.31 88 ASP A N 1
ATOM 712 C CA . ASP A 1 88 ? -18.632 -12.530 -3.862 1.00 79.31 88 ASP A CA 1
ATOM 713 C C . ASP A 1 88 ? -19.006 -13.323 -5.134 1.00 79.31 88 ASP A C 1
ATOM 715 O O . ASP A 1 88 ? -18.958 -14.557 -5.133 1.00 79.31 88 ASP A O 1
ATOM 719 N N . ASP A 1 89 ? -19.369 -12.634 -6.220 1.00 82.94 89 ASP A N 1
ATOM 720 C CA . ASP A 1 89 ? -19.729 -13.223 -7.513 1.00 82.94 89 ASP A CA 1
ATOM 721 C C . ASP A 1 89 ? -18.523 -13.314 -8.475 1.00 82.94 89 ASP A C 1
ATOM 723 O O . ASP A 1 89 ? -18.643 -13.860 -9.578 1.00 82.94 89 ASP A O 1
ATOM 727 N N . GLY A 1 90 ? -17.349 -12.816 -8.066 1.00 78.88 90 GLY A N 1
ATOM 728 C CA . GLY A 1 90 ? -16.123 -12.796 -8.864 1.00 78.88 90 GLY A CA 1
ATOM 729 C C . GLY A 1 90 ? -16.044 -11.645 -9.871 1.00 78.88 90 GLY A C 1
ATOM 730 O O . GLY A 1 90 ? -15.180 -11.667 -10.753 1.00 78.88 90 GLY A O 1
ATOM 731 N N . ASN A 1 91 ? -16.912 -10.636 -9.765 1.00 86.44 91 ASN A N 1
ATOM 732 C CA . ASN A 1 91 ? -16.751 -9.392 -10.514 1.00 86.44 91 ASN A CA 1
ATOM 733 C C . ASN A 1 91 ? -15.639 -8.552 -9.881 1.00 86.44 91 ASN A C 1
ATOM 735 O O . ASN A 1 91 ? -15.443 -8.570 -8.668 1.00 86.44 91 ASN A O 1
ATOM 739 N N . ILE A 1 92 ? -14.925 -7.778 -10.699 1.00 85.88 92 ILE A N 1
ATOM 740 C CA . ILE A 1 92 ? -13.932 -6.827 -10.196 1.00 85.88 92 ILE A CA 1
ATOM 741 C C . ILE A 1 92 ? -14.637 -5.504 -9.894 1.00 85.88 92 ILE A C 1
ATOM 743 O O . ILE A 1 92 ? -15.117 -4.830 -10.807 1.00 85.88 92 ILE A O 1
ATOM 747 N N . LEU A 1 93 ? -14.655 -5.125 -8.621 1.00 82.69 93 LEU A N 1
ATOM 748 C CA . LEU A 1 93 ? -14.988 -3.780 -8.170 1.00 82.69 93 LEU A CA 1
ATOM 749 C C . LEU A 1 93 ? -13.720 -2.930 -8.243 1.00 82.69 93 LEU A C 1
ATOM 751 O O . LEU A 1 93 ? -12.694 -3.292 -7.669 1.00 82.69 93 LEU A O 1
ATOM 755 N N . LEU A 1 94 ? -13.778 -1.819 -8.974 1.00 80.31 94 LEU A N 1
ATOM 756 C CA . LEU A 1 94 ? -12.630 -0.954 -9.231 1.00 80.31 94 LEU A CA 1
ATOM 757 C C . LEU A 1 94 ? -12.880 0.444 -8.672 1.00 80.31 94 LEU A C 1
ATOM 759 O O . LEU A 1 94 ? -13.898 1.060 -8.991 1.00 80.31 94 LEU A O 1
ATOM 763 N N . LEU A 1 95 ? -11.925 0.977 -7.908 1.00 75.75 95 LEU A N 1
ATOM 764 C CA . LEU A 1 95 ? -11.903 2.395 -7.574 1.00 75.75 95 LEU A CA 1
ATOM 765 C C . LEU A 1 95 ? -11.390 3.164 -8.792 1.00 75.75 95 LEU A C 1
ATOM 767 O O . LEU A 1 95 ? -10.182 3.345 -8.987 1.00 75.75 95 LEU A O 1
ATOM 771 N N . ALA A 1 96 ? -12.334 3.592 -9.617 1.00 72.12 96 ALA A N 1
ATOM 772 C CA . ALA A 1 96 ? -12.066 4.384 -10.798 1.00 72.12 96 ALA A CA 1
ATOM 773 C C . ALA A 1 96 ? -12.836 5.699 -10.750 1.00 72.12 96 ALA A C 1
ATOM 775 O O . ALA A 1 96 ? -13.976 5.763 -10.283 1.00 72.12 96 ALA A O 1
ATOM 776 N N . THR A 1 97 ? -12.214 6.744 -11.271 1.00 69.88 97 THR A N 1
ATOM 777 C CA . THR A 1 97 ? -12.891 8.005 -11.526 1.00 69.88 97 THR A CA 1
ATOM 778 C C . THR A 1 97 ? -13.625 7.874 -12.850 1.00 69.88 97 THR A C 1
ATOM 780 O O . THR A 1 97 ? -13.014 7.611 -13.888 1.00 69.88 97 THR A O 1
ATOM 783 N N . ASP A 1 98 ? -14.946 8.058 -12.823 1.00 68.81 98 ASP A N 1
ATOM 784 C CA . ASP A 1 98 ? -15.673 8.405 -14.038 1.00 68.81 98 ASP A CA 1
ATOM 785 C C . ASP A 1 98 ? -15.159 9.777 -14.467 1.00 68.81 98 ASP A C 1
ATOM 787 O O . ASP A 1 98 ? -15.396 10.768 -13.776 1.00 68.81 98 ASP A O 1
ATOM 791 N N . THR A 1 99 ? -14.445 9.856 -15.589 1.00 67.75 99 THR A N 1
ATOM 792 C CA . THR A 1 99 ? -13.940 11.142 -16.099 1.00 67.75 99 THR A CA 1
ATOM 793 C C . THR A 1 99 ? -15.070 12.133 -16.423 1.00 67.75 99 THR A C 1
ATOM 795 O O . THR A 1 99 ? -14.808 13.301 -16.722 1.00 67.75 99 THR A O 1
ATOM 798 N N . GLU A 1 100 ? -16.334 11.702 -16.307 1.00 68.38 100 GLU A N 1
ATOM 799 C CA . GLU A 1 100 ? -17.531 12.505 -16.509 1.00 68.38 100 GLU A CA 1
ATOM 800 C C . GLU A 1 100 ? -18.384 12.769 -15.235 1.00 68.38 100 GLU A C 1
ATOM 802 O O . GLU A 1 100 ? -19.359 13.520 -15.352 1.00 68.38 100 GLU A O 1
ATOM 807 N N . GLN A 1 101 ? -18.084 12.222 -14.033 1.00 46.91 101 GLN A N 1
ATOM 808 C CA . GLN A 1 101 ? -18.955 12.342 -12.825 1.00 46.91 101 GLN A CA 1
ATOM 809 C C . GLN A 1 101 ? -18.238 12.282 -11.440 1.00 46.91 101 GLN A C 1
ATOM 811 O O . GLN A 1 101 ? -17.162 11.713 -11.311 1.00 46.91 101 GLN A O 1
ATOM 816 N N . ASP A 1 102 ? -18.879 12.807 -10.372 1.00 38.19 102 ASP A N 1
ATOM 817 C CA . ASP A 1 102 ? -18.366 12.864 -8.975 1.00 38.19 102 ASP A CA 1
ATOM 818 C C . ASP A 1 102 ? -18.944 11.740 -8.039 1.00 38.19 102 ASP A C 1
ATOM 820 O O . ASP A 1 102 ? -20.063 11.874 -7.545 1.00 38.19 102 ASP A O 1
ATOM 824 N N . SER A 1 103 ? -18.153 10.662 -7.826 1.00 40.47 103 SER A N 1
ATOM 825 C CA . SER A 1 103 ? -18.031 9.586 -6.769 1.00 40.47 103 SER A CA 1
ATOM 826 C C . SER A 1 103 ? -19.216 8.851 -6.057 1.00 40.47 103 SER A C 1
ATOM 828 O O . SER A 1 103 ? -20.233 9.470 -5.753 1.00 40.47 103 SER A O 1
ATOM 830 N N . VAL A 1 104 ? -19.005 7.570 -5.629 1.00 32.12 104 VAL A N 1
ATOM 831 C CA . VAL A 1 104 ? -19.850 6.726 -4.703 1.00 32.12 104 VAL A CA 1
ATOM 832 C C . VAL A 1 104 ? -19.024 5.652 -3.905 1.00 32.12 104 VAL A C 1
ATOM 834 O O . VAL A 1 104 ? -17.945 5.289 -4.365 1.00 32.12 104 VAL A O 1
ATOM 837 N N . GLU A 1 105 ? -19.532 5.156 -2.749 1.00 31.69 105 GLU A N 1
ATOM 838 C CA . GLU A 1 105 ? -18.935 4.260 -1.696 1.00 31.69 105 GLU A CA 1
ATOM 839 C C . GLU A 1 105 ? -19.522 2.800 -1.596 1.00 31.69 105 GLU A C 1
ATOM 841 O O . GLU A 1 105 ? -20.500 2.509 -2.284 1.00 31.69 105 GLU A O 1
ATOM 846 N N . ASP A 1 106 ? -18.945 1.915 -0.735 1.00 38.12 106 ASP A N 1
ATOM 847 C CA . ASP A 1 106 ? -19.089 0.418 -0.601 1.00 38.12 106 ASP A CA 1
ATOM 848 C C . ASP A 1 106 ? -19.683 -0.081 0.776 1.00 38.12 106 ASP A C 1
ATOM 850 O O . ASP A 1 106 ? -19.587 0.637 1.768 1.00 38.12 106 ASP A O 1
ATOM 854 N N . GLU A 1 107 ? -20.274 -1.300 0.880 1.00 40.09 107 GLU A N 1
ATOM 855 C CA . GLU A 1 107 ? -21.243 -1.777 1.922 1.00 40.09 107 GLU A CA 1
ATOM 856 C C . GLU A 1 107 ? -20.946 -3.124 2.689 1.00 40.09 107 GLU A C 1
ATOM 858 O O . GLU A 1 107 ? -21.868 -3.889 2.985 1.00 40.09 107 G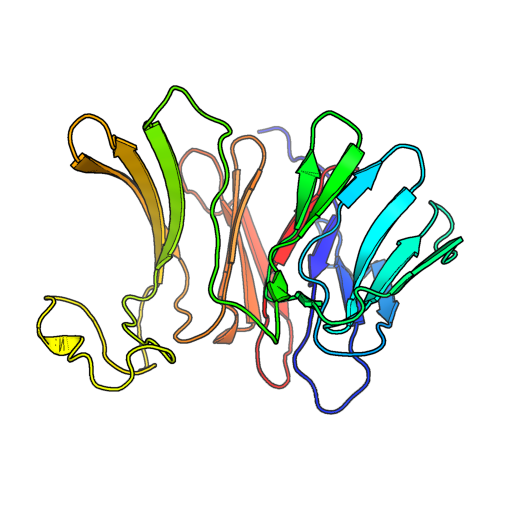LU A O 1
ATOM 863 N N . SER A 1 108 ? -19.716 -3.492 3.084 1.00 50.03 108 SER A N 1
ATOM 864 C CA . SER A 1 108 ? -19.437 -4.878 3.571 1.00 50.03 108 SER A CA 1
ATOM 865 C C . SER A 1 108 ? -19.506 -5.184 5.094 1.00 50.03 108 SER A C 1
ATOM 867 O O . SER A 1 108 ? -18.975 -6.211 5.529 1.00 50.03 108 SER A O 1
ATOM 869 N N . LEU A 1 109 ? -20.110 -4.349 5.948 1.00 54.75 109 LEU A N 1
ATOM 870 C CA . LEU A 1 109 ? -20.065 -4.499 7.423 1.00 54.75 109 LEU A CA 1
ATOM 871 C C . LEU A 1 109 ? -21.447 -4.358 8.097 1.00 54.75 109 LEU A C 1
ATOM 873 O O . LEU A 1 109 ? -22.391 -3.949 7.421 1.00 54.75 109 LEU A O 1
ATOM 877 N N . PRO A 1 110 ? -21.639 -4.708 9.399 1.00 61.41 110 PRO A N 1
ATOM 878 C CA . PRO A 1 110 ? -22.871 -4.343 10.102 1.00 61.41 110 PRO A CA 1
ATOM 879 C C . PRO A 1 110 ? -23.119 -2.856 9.889 1.00 61.41 110 PRO A C 1
ATOM 881 O O . PRO A 1 110 ? -22.183 -2.080 10.064 1.00 61.41 110 PRO A O 1
ATOM 884 N N . GLU A 1 111 ? -24.340 -2.498 9.481 1.00 59.47 111 GLU A N 1
ATOM 885 C CA . GLU A 1 111 ? -24.663 -1.147 9.013 1.00 59.47 111 GLU A CA 1
ATOM 886 C C . GLU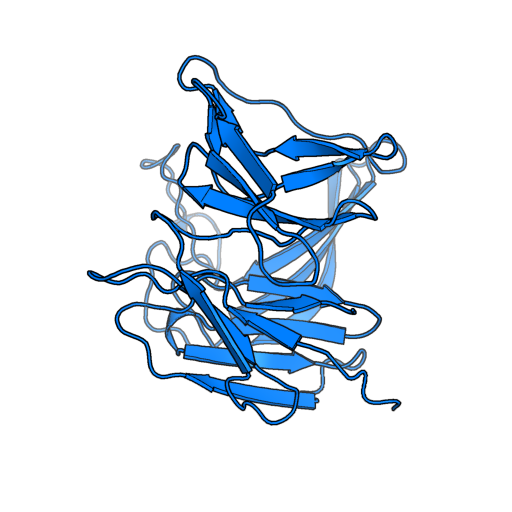 A 1 111 ? -24.052 -0.095 9.956 1.00 59.47 111 GLU A C 1
ATOM 888 O O . GLU A 1 111 ? -24.442 0.025 11.122 1.00 59.47 111 GLU A O 1
ATOM 893 N N . GLY A 1 112 ? -23.020 0.592 9.462 1.00 67.94 112 GLY A N 1
ATOM 894 C CA . GLY A 1 112 ? -22.321 1.654 10.168 1.00 67.94 112 GLY A CA 1
ATOM 895 C C . GLY A 1 112 ? -21.172 1.283 11.114 1.00 67.94 112 GLY A C 1
ATOM 896 O O . GLY A 1 112 ? -20.916 2.076 12.015 1.00 67.94 112 GLY A O 1
ATOM 897 N N . GLN A 1 113 ? -20.462 0.155 10.988 1.00 74.06 113 GLN A N 1
ATOM 898 C CA . GLN A 1 113 ? -19.189 -0.045 11.719 1.00 74.06 113 GLN A CA 1
ATOM 899 C C . GLN A 1 113 ? -18.076 -0.621 10.851 1.00 74.06 113 GLN A C 1
ATOM 901 O O . GLN A 1 113 ? -18.290 -1.653 10.236 1.00 74.06 113 GLN A O 1
ATOM 906 N N . TYR A 1 114 ? -16.872 -0.040 10.867 1.00 77.25 114 TYR A N 1
ATOM 907 C CA . TYR A 1 114 ? -15.729 -0.551 10.100 1.00 77.25 114 TYR A CA 1
ATOM 908 C C . TYR A 1 114 ? -14.364 -0.306 10.728 1.00 77.25 114 TYR A C 1
ATOM 910 O O . TYR A 1 114 ? -14.181 0.617 11.517 1.00 77.25 114 TYR A O 1
ATOM 918 N N . TYR A 1 115 ? -13.391 -1.153 10.373 1.00 77.75 115 TYR A N 1
ATOM 919 C CA . TYR A 1 115 ? -11.989 -0.890 10.678 1.00 77.75 115 TYR A CA 1
ATOM 920 C C . TYR A 1 115 ? -11.352 -0.119 9.530 1.00 77.75 115 TYR A C 1
ATOM 922 O O . TYR A 1 115 ? -11.406 -0.546 8.381 1.00 77.75 115 TYR A O 1
ATOM 930 N N . LEU A 1 116 ? -10.716 0.997 9.863 1.00 82.44 116 LEU A N 1
ATOM 931 C CA . LEU A 1 116 ? -9.894 1.770 8.944 1.00 82.44 116 LEU A CA 1
ATOM 932 C C . LEU A 1 116 ? -8.459 1.723 9.449 1.00 82.44 116 LEU A C 1
ATOM 934 O O . LEU A 1 116 ? -8.171 2.270 10.513 1.00 82.44 116 LEU A O 1
ATOM 938 N N . TYR A 1 117 ? -7.562 1.101 8.692 1.00 87.00 117 TYR A N 1
ATOM 939 C CA . TYR A 1 117 ? -6.135 1.164 8.974 1.00 87.00 117 TYR A CA 1
ATOM 940 C C . TYR A 1 117 ? -5.392 1.975 7.915 1.00 87.00 117 TYR A C 1
ATOM 942 O O . TYR A 1 117 ? -5.795 2.031 6.754 1.00 87.00 117 TYR A O 1
ATOM 950 N N . MET A 1 118 ? -4.312 2.641 8.317 1.00 90.94 118 MET A N 1
ATOM 951 C CA . MET A 1 118 ? -3.566 3.543 7.442 1.00 90.94 118 MET A CA 1
ATOM 952 C C . MET A 1 118 ? -2.111 3.711 7.871 1.00 90.94 118 MET A C 1
ATOM 954 O O . MET A 1 118 ? -1.772 3.624 9.053 1.00 90.94 118 MET A O 1
ATOM 958 N N . PHE A 1 119 ? -1.263 4.020 6.891 1.00 92.31 119 PHE A N 1
ATOM 959 C CA . PHE A 1 119 ? 0.061 4.575 7.129 1.00 92.31 119 PHE A CA 1
ATOM 960 C C . PHE A 1 119 ? -0.100 6.073 7.378 1.00 92.31 119 PHE A C 1
ATOM 962 O O . PHE A 1 119 ? -0.588 6.800 6.513 1.00 92.31 119 PHE A O 1
ATOM 969 N N . ASN A 1 120 ? 0.309 6.539 8.550 1.00 91.00 120 ASN A N 1
ATOM 970 C CA . ASN A 1 120 ? 0.216 7.933 8.937 1.00 91.00 120 ASN A CA 1
ATOM 971 C C . ASN A 1 120 ? 1.609 8.553 9.107 1.00 91.00 120 ASN A C 1
ATOM 973 O O . ASN A 1 120 ? 2.420 8.111 9.917 1.00 91.00 120 ASN A O 1
ATOM 977 N N . ASN A 1 121 ? 1.878 9.623 8.371 1.00 88.12 121 ASN A N 1
ATOM 978 C CA . ASN A 1 121 ? 3.079 10.453 8.487 1.00 88.12 121 ASN A CA 1
ATOM 979 C C . ASN A 1 121 ? 2.764 11.893 8.945 1.00 88.12 121 ASN A C 1
ATOM 981 O O . ASN A 1 121 ? 3.645 12.749 8.916 1.00 88.12 121 ASN A O 1
ATOM 985 N N . ASN A 1 122 ? 1.520 12.141 9.367 1.00 87.62 122 ASN A N 1
ATOM 986 C CA . ASN A 1 122 ? 0.940 13.422 9.764 1.00 87.62 122 ASN A CA 1
ATOM 987 C C . ASN A 1 122 ? 0.915 14.502 8.669 1.00 87.62 122 ASN A C 1
ATOM 989 O O . ASN A 1 122 ? 0.749 15.677 8.996 1.00 87.62 122 ASN A O 1
ATOM 993 N N . ILE A 1 123 ? 1.043 14.148 7.385 1.00 87.75 123 ILE A N 1
ATOM 994 C CA . ILE A 1 123 ? 0.884 15.117 6.295 1.00 87.75 123 ILE A CA 1
ATOM 995 C C . ILE A 1 123 ? -0.603 15.382 6.001 1.00 87.75 123 ILE A C 1
ATOM 997 O O . ILE A 1 123 ? -1.402 14.460 5.849 1.00 87.75 123 ILE A O 1
ATOM 1001 N N . GLY A 1 124 ? -0.978 16.654 5.900 1.00 86.88 124 GLY A N 1
ATOM 1002 C CA . GLY A 1 124 ? -2.294 17.111 5.464 1.00 86.88 124 GLY A CA 1
ATOM 1003 C C . GLY A 1 124 ? -2.189 17.797 4.110 1.00 86.88 124 GLY A C 1
ATOM 1004 O O . GLY A 1 124 ? -1.768 18.950 4.032 1.00 86.88 124 GLY A O 1
ATOM 1005 N N . VAL A 1 125 ? -2.573 17.093 3.045 1.00 82.75 125 VAL A N 1
ATOM 1006 C CA . VAL A 1 125 ? -2.644 17.614 1.671 1.00 82.75 125 VAL A CA 1
ATOM 1007 C C . VAL A 1 125 ? -3.939 17.117 1.029 1.00 82.75 125 VAL A C 1
ATOM 1009 O O . VAL A 1 125 ? -4.340 15.974 1.224 1.00 82.75 125 VAL A O 1
ATOM 1012 N N . SER A 1 126 ? -4.607 17.978 0.258 1.00 82.50 126 SER A N 1
ATOM 1013 C CA . SER A 1 126 ? -5.770 17.603 -0.550 1.00 82.50 126 SER A CA 1
ATOM 1014 C C . SER A 1 126 ? -5.749 18.359 -1.870 1.00 82.50 126 SER A C 1
ATOM 1016 O O . SER A 1 126 ? -5.834 19.585 -1.890 1.00 82.50 126 SER A O 1
ATOM 1018 N N . GLU A 1 127 ? -5.666 17.620 -2.974 1.00 77.50 127 GLU A N 1
ATOM 1019 C CA . GLU A 1 127 ? -5.680 18.202 -4.320 1.00 77.50 127 GLU A CA 1
ATOM 1020 C C . GLU A 1 127 ? -7.056 18.764 -4.697 1.00 77.50 127 GLU A C 1
ATOM 1022 O O . GLU A 1 127 ? -7.152 19.752 -5.419 1.00 77.50 127 GLU A O 1
ATOM 1027 N N . THR A 1 128 ? -8.130 18.184 -4.156 1.00 74.38 128 THR A N 1
ATOM 1028 C CA . THR A 1 128 ? -9.511 18.637 -4.384 1.00 74.38 128 THR A CA 1
ATOM 1029 C C . THR A 1 128 ? -9.896 19.833 -3.513 1.00 74.38 128 THR A C 1
ATOM 1031 O O . THR A 1 128 ? -10.816 20.582 -3.849 1.00 74.38 128 THR A O 1
ATOM 1034 N N . ARG A 1 129 ? -9.188 20.054 -2.398 1.00 81.00 129 ARG A N 1
ATOM 1035 C CA . ARG A 1 129 ? -9.357 21.214 -1.510 1.00 81.00 129 ARG A CA 1
ATOM 1036 C C . ARG A 1 129 ? -8.015 21.913 -1.260 1.00 81.00 129 ARG A C 1
ATOM 1038 O O . ARG A 1 129 ? -7.581 21.986 -0.108 1.00 81.00 129 ARG A O 1
ATOM 1045 N N . PRO A 1 130 ? -7.393 22.492 -2.303 1.00 82.81 130 PRO A N 1
ATOM 1046 C CA . PRO A 1 130 ? -6.055 23.074 -2.198 1.00 82.81 130 PRO A CA 1
ATOM 1047 C C . PRO A 1 130 ? -5.999 24.300 -1.271 1.00 82.81 130 PRO A C 1
ATOM 1049 O O . PRO A 1 130 ? -4.940 24.626 -0.747 1.00 82.81 130 PRO A O 1
ATOM 1052 N N . ASP A 1 131 ? -7.140 24.959 -1.034 1.00 87.81 131 ASP A N 1
ATOM 1053 C CA . ASP A 1 131 ? -7.251 26.133 -0.159 1.00 87.81 131 ASP A CA 1
ATOM 1054 C C . ASP A 1 131 ? -7.555 25.784 1.312 1.00 87.81 131 ASP A C 1
ATOM 1056 O O . ASP A 1 131 ? -7.721 26.684 2.141 1.00 87.81 131 ASP A O 1
ATOM 1060 N N . PHE A 1 132 ? -7.713 24.500 1.657 1.00 87.38 132 PHE A N 1
ATOM 1061 C CA . PHE A 1 132 ? -7.960 24.112 3.043 1.00 87.38 132 PHE A CA 1
ATOM 1062 C C . PHE A 1 132 ? -6.689 24.280 3.882 1.00 87.38 132 PHE A C 1
ATOM 1064 O O . PHE A 1 132 ? -5.643 23.715 3.575 1.00 87.38 132 PHE A O 1
ATOM 1071 N N . ASP A 1 133 ? -6.795 25.041 4.971 1.00 88.12 133 ASP A N 1
ATOM 1072 C CA . ASP A 1 133 ? -5.689 25.244 5.902 1.00 88.12 133 ASP A CA 1
ATOM 1073 C C . ASP A 1 133 ? -5.568 24.052 6.857 1.00 88.12 133 ASP A C 1
ATOM 1075 O O . ASP A 1 133 ? -6.265 23.970 7.867 1.00 88.12 133 ASP A O 1
ATOM 1079 N N . TRP A 1 134 ? -4.668 23.125 6.534 1.00 87.25 134 TRP A N 1
ATOM 1080 C CA . TRP A 1 134 ? -4.384 21.947 7.356 1.00 87.25 134 TRP A CA 1
ATOM 1081 C C . TRP A 1 134 ? -3.708 22.279 8.693 1.00 87.25 134 TRP A C 1
ATOM 1083 O O . TRP A 1 134 ? -3.813 21.490 9.631 1.00 87.25 134 TRP A O 1
ATOM 1093 N N . SER A 1 135 ? -3.087 23.459 8.832 1.00 86.69 135 SER A N 1
ATOM 1094 C CA . SER A 1 135 ? -2.391 23.860 10.066 1.00 86.69 135 SER A CA 1
ATOM 1095 C C . SER A 1 135 ? -3.331 24.141 11.243 1.00 86.69 135 SER A C 1
ATOM 1097 O O . SER A 1 135 ? -2.886 24.257 12.385 1.00 86.69 135 SER A O 1
ATOM 1099 N N . ILE A 1 136 ? -4.642 24.220 10.989 1.00 90.88 136 ILE A N 1
ATOM 1100 C CA . ILE A 1 136 ? -5.657 24.358 12.042 1.00 90.88 136 ILE A CA 1
ATOM 1101 C C . ILE A 1 136 ? -5.802 23.087 12.892 1.00 90.88 136 ILE A C 1
ATOM 1103 O O . ILE A 1 136 ? -6.406 23.144 13.964 1.00 90.88 136 ILE A O 1
ATOM 1107 N N . ILE A 1 137 ? -5.300 21.948 12.405 1.00 87.31 137 ILE A N 1
ATOM 1108 C CA . ILE A 1 137 ? -5.327 20.663 13.099 1.00 87.31 137 ILE A CA 1
ATOM 1109 C C . ILE A 1 137 ? -3.974 20.474 13.788 1.00 87.31 137 ILE A C 1
ATOM 1111 O O . ILE A 1 137 ? -2.931 20.449 13.136 1.00 87.31 137 ILE A O 1
ATOM 1115 N N . ASP A 1 138 ? -3.993 20.346 15.116 1.00 88.25 138 ASP A N 1
ATOM 1116 C CA . ASP A 1 138 ? -2.772 20.164 15.903 1.00 88.25 138 ASP A CA 1
ATOM 1117 C C . ASP A 1 138 ? -2.025 18.890 15.477 1.00 88.25 138 ASP A C 1
ATOM 1119 O O . ASP A 1 138 ? -2.627 17.830 15.304 1.00 88.25 138 ASP A O 1
ATOM 1123 N N . GLY A 1 139 ? -0.711 19.006 15.294 1.00 84.19 139 GLY A N 1
ATOM 1124 C CA . GLY A 1 139 ? 0.155 17.903 14.869 1.00 84.19 139 GLY A CA 1
ATOM 1125 C C . GLY A 1 139 ? 0.208 17.623 13.362 1.00 84.19 139 GLY A C 1
ATOM 1126 O O . GLY A 1 139 ? 1.066 16.841 12.957 1.00 84.19 139 GLY A O 1
ATOM 1127 N N . ILE A 1 140 ? -0.623 18.265 12.530 1.00 86.06 140 ILE A N 1
ATOM 1128 C CA . ILE A 1 140 ? -0.585 18.090 11.069 1.00 86.06 140 ILE A CA 1
ATOM 1129 C C . ILE A 1 140 ? 0.478 18.983 10.419 1.00 86.06 140 ILE A C 1
ATOM 1131 O O . ILE A 1 140 ? 0.607 20.171 10.716 1.00 86.06 140 ILE A O 1
ATOM 1135 N N . GLN A 1 141 ? 1.232 18.396 9.493 1.00 83.69 141 GLN A N 1
ATOM 1136 C CA . GLN A 1 141 ? 2.208 19.063 8.640 1.00 83.69 141 GLN A CA 1
ATOM 1137 C C . GLN A 1 141 ? 1.577 19.361 7.278 1.00 83.69 141 GLN A C 1
ATOM 1139 O O . GLN A 1 141 ? 0.964 18.493 6.670 1.00 83.69 141 GLN A O 1
ATOM 1144 N N . SER A 1 142 ? 1.720 20.585 6.774 1.00 79.31 142 SER A N 1
ATOM 1145 C CA . SER A 1 142 ? 1.107 21.008 5.502 1.00 79.31 142 SER A CA 1
ATOM 1146 C C . SER A 1 142 ? 1.943 20.681 4.258 1.00 79.31 142 SER A C 1
ATOM 1148 O O . SER A 1 142 ? 1.560 21.037 3.148 1.00 79.31 142 SER A O 1
ATOM 1150 N N . GLU A 1 143 ? 3.111 20.069 4.431 1.00 76.62 143 GLU A N 1
ATOM 1151 C CA . GLU A 1 143 ? 4.008 19.665 3.351 1.00 76.62 143 GLU A CA 1
ATOM 1152 C C . GLU A 1 143 ? 4.866 18.475 3.799 1.00 76.62 143 GLU A C 1
ATOM 1154 O O . GLU A 1 143 ? 5.032 18.240 5.000 1.00 76.62 143 GLU A O 1
ATOM 1159 N N . ALA A 1 144 ? 5.412 17.729 2.836 1.00 72.50 144 ALA A N 1
ATOM 1160 C CA . ALA A 1 144 ? 6.356 16.656 3.115 1.00 72.50 144 ALA A CA 1
ATOM 1161 C C . ALA A 1 144 ? 7.671 17.277 3.605 1.00 72.50 144 ALA A C 1
ATOM 1163 O O . ALA A 1 144 ? 8.444 17.822 2.817 1.00 72.50 144 ALA A O 1
ATOM 1164 N N . VAL A 1 145 ? 7.907 17.231 4.913 1.00 69.69 145 VAL A N 1
ATOM 1165 C CA . VAL A 1 145 ? 9.160 17.676 5.537 1.00 69.69 145 VAL A CA 1
ATOM 1166 C C . VAL A 1 145 ? 10.010 16.475 5.942 1.00 69.69 145 VAL A C 1
ATOM 1168 O O . VAL A 1 145 ? 9.559 15.337 5.904 1.00 69.69 145 VAL A O 1
ATOM 1171 N N . ASP A 1 146 ? 11.247 16.711 6.369 1.00 68.44 146 ASP A N 1
ATOM 1172 C CA . ASP A 1 146 ? 12.009 15.670 7.052 1.00 68.44 146 ASP A CA 1
ATOM 1173 C C . ASP A 1 146 ? 11.337 15.360 8.401 1.00 68.44 146 ASP A C 1
ATOM 1175 O O . ASP A 1 146 ? 11.294 16.196 9.308 1.00 68.44 146 ASP A O 1
ATOM 1179 N N . GLY A 1 147 ? 10.794 14.154 8.530 1.00 71.81 147 GLY A N 1
ATOM 1180 C CA . GLY A 1 147 ? 10.242 13.616 9.767 1.00 71.81 147 GLY A CA 1
ATOM 1181 C C . GLY A 1 147 ? 11.107 12.497 10.334 1.00 71.81 147 GLY A C 1
ATOM 1182 O O . GLY A 1 147 ? 12.037 12.002 9.698 1.00 71.81 147 GLY A O 1
ATOM 1183 N N . THR A 1 148 ? 10.816 12.105 11.573 1.00 77.12 148 THR A N 1
ATOM 1184 C CA . THR A 1 148 ? 11.562 11.039 12.260 1.00 77.12 148 THR A CA 1
ATOM 1185 C C . THR A 1 148 ? 10.829 9.707 12.246 1.00 77.12 148 THR A C 1
ATOM 1187 O O . THR A 1 148 ? 11.479 8.666 12.195 1.00 77.12 148 THR A O 1
ATOM 1190 N N . THR A 1 149 ? 9.494 9.739 12.272 1.00 90.00 149 THR A N 1
ATOM 1191 C CA . THR A 1 149 ? 8.662 8.558 12.522 1.00 90.00 149 THR A CA 1
ATOM 1192 C C . THR A 1 149 ? 7.336 8.671 11.777 1.00 90.00 149 THR A C 1
ATOM 1194 O O . THR A 1 149 ? 6.708 9.730 11.791 1.00 90.00 149 THR A O 1
ATOM 1197 N N . SER A 1 150 ? 6.927 7.581 11.137 1.00 94.31 150 SER A N 1
ATOM 1198 C CA . SER A 1 150 ? 5.559 7.361 10.659 1.00 94.31 150 SER A CA 1
ATOM 1199 C C . SER A 1 150 ? 4.887 6.325 11.557 1.00 94.31 150 SER A C 1
ATOM 1201 O O . SER A 1 150 ? 5.521 5.759 12.442 1.00 94.31 150 SER A O 1
ATOM 1203 N N . TYR A 1 151 ? 3.603 6.069 11.357 1.00 95.62 151 TYR A N 1
ATOM 1204 C CA . TYR A 1 151 ? 2.840 5.163 12.200 1.00 95.62 151 TYR A CA 1
ATOM 1205 C C . TYR A 1 151 ? 1.925 4.281 11.367 1.00 95.62 151 TYR A C 1
ATOM 1207 O O . TYR A 1 151 ? 1.320 4.740 10.402 1.00 95.62 151 TYR A O 1
ATOM 1215 N N . TYR A 1 152 ? 1.782 3.030 11.780 1.00 96.56 152 TYR A N 1
ATOM 1216 C CA . TYR A 1 152 ? 0.582 2.264 11.479 1.00 96.56 152 TYR A CA 1
ATOM 1217 C C . TYR A 1 152 ? -0.496 2.712 12.458 1.00 96.56 152 TYR A C 1
ATOM 1219 O O . TYR A 1 152 ? -0.238 2.662 13.660 1.00 96.56 152 TYR A O 1
ATOM 1227 N N . TYR A 1 153 ? -1.666 3.128 11.974 1.00 95.50 153 TYR A N 1
ATOM 1228 C CA . TYR A 1 153 ? -2.852 3.383 12.798 1.00 95.50 153 TYR A CA 1
ATOM 1229 C C . TYR A 1 153 ? -4.000 2.487 12.365 1.00 95.50 153 TYR A C 1
ATOM 1231 O O . TYR A 1 153 ? -4.261 2.378 11.170 1.00 95.50 153 TYR A O 1
ATOM 1239 N N . LYS A 1 154 ? -4.732 1.944 13.340 1.00 89.94 154 LYS A N 1
ATOM 1240 C CA . LYS A 1 154 ? -6.004 1.245 13.146 1.00 89.94 154 LYS A CA 1
ATOM 1241 C C . LYS A 1 154 ? -7.093 1.921 13.957 1.00 89.94 154 LYS A C 1
ATOM 1243 O O . LYS A 1 154 ? -6.984 2.050 15.178 1.00 89.94 154 LYS A O 1
ATOM 1248 N N . TYR A 1 155 ? -8.162 2.311 13.286 1.00 88.62 155 TYR A N 1
ATOM 1249 C CA . TYR A 1 155 ? -9.346 2.898 13.888 1.00 88.62 155 TYR A CA 1
ATOM 1250 C C . TYR A 1 155 ? -10.520 1.933 13.808 1.00 88.62 155 TYR A C 1
ATOM 1252 O O . TYR A 1 155 ? -10.725 1.292 12.781 1.00 88.62 155 TYR A O 1
ATOM 1260 N N . LEU A 1 156 ? -11.313 1.874 14.873 1.00 84.75 156 LEU A N 1
ATOM 1261 C CA . LEU A 1 156 ? -12.686 1.386 14.831 1.00 84.75 156 LEU A CA 1
ATOM 1262 C C . LEU A 1 156 ? -13.601 2.588 14.592 1.00 84.75 156 LEU A C 1
ATOM 1264 O O . LEU A 1 156 ? -13.630 3.503 15.413 1.00 84.75 156 LEU A O 1
ATOM 1268 N N . VAL A 1 157 ? -14.328 2.591 13.482 1.00 85.00 157 VAL A N 1
ATOM 1269 C CA . VAL A 1 157 ? -15.318 3.612 13.126 1.00 85.00 157 VAL A CA 1
ATOM 1270 C C . VAL A 1 157 ? -16.715 3.076 13.425 1.00 85.00 157 VAL A C 1
ATOM 1272 O O . VAL A 1 157 ? -17.025 1.937 13.085 1.00 85.00 157 VAL A O 1
ATOM 1275 N N . ASP A 1 158 ? -17.550 3.894 14.064 1.00 82.00 158 ASP A N 1
ATOM 1276 C CA . ASP A 1 158 ? -18.964 3.630 14.330 1.00 82.00 158 ASP A CA 1
ATOM 1277 C C . ASP A 1 158 ? -19.804 4.820 13.842 1.00 82.00 158 ASP A C 1
ATOM 1279 O O . ASP A 1 158 ? -19.892 5.872 14.479 1.00 82.00 158 ASP A O 1
ATOM 1283 N N . GLU A 1 159 ? -20.448 4.651 12.695 1.00 79.88 159 GLU A N 1
ATOM 1284 C CA . GLU A 1 159 ? -21.291 5.649 12.042 1.00 79.88 159 GLU A CA 1
ATOM 1285 C C . GLU A 1 159 ? -22.626 5.857 12.759 1.00 79.88 159 GLU A C 1
ATOM 1287 O O . GLU A 1 159 ? -23.172 6.960 12.737 1.00 79.88 159 GLU A O 1
ATOM 1292 N N . THR A 1 160 ? -23.140 4.835 13.454 1.00 79.88 160 THR A N 1
ATOM 1293 C CA . THR A 1 160 ? -24.393 4.944 14.225 1.00 79.88 160 THR A CA 1
ATOM 1294 C C . THR A 1 160 ? -24.257 5.984 15.337 1.00 79.88 160 THR A C 1
ATOM 1296 O O . THR A 1 160 ? -25.180 6.753 15.620 1.00 79.88 160 THR A O 1
ATOM 1299 N N . SER A 1 161 ? -23.094 6.014 15.978 1.00 87.94 161 SER A N 1
ATOM 1300 C CA . SER A 1 161 ? -22.729 6.981 17.009 1.00 87.94 161 SER A CA 1
ATOM 1301 C C . SER A 1 161 ? -21.992 8.204 16.456 1.00 87.94 161 SER A C 1
ATOM 1303 O O . SER A 1 161 ? -21.868 9.200 17.173 1.00 87.94 161 SER A O 1
ATOM 1305 N N . GLY A 1 162 ? -21.525 8.148 15.204 1.00 85.88 162 GLY A N 1
ATOM 1306 C CA . GLY A 1 162 ? -20.689 9.172 14.581 1.00 85.88 162 GLY A CA 1
ATOM 1307 C C . GLY A 1 162 ? -19.337 9.319 15.279 1.00 85.88 162 GLY A C 1
ATOM 1308 O O . GLY A 1 162 ? -18.875 10.442 15.491 1.00 85.88 162 GLY A O 1
ATOM 1309 N N . SER A 1 163 ? -18.739 8.205 15.705 1.00 87.50 163 SER A N 1
ATOM 1310 C CA . SER A 1 163 ? -17.489 8.179 16.461 1.00 87.50 163 SER A CA 1
ATOM 1311 C C . SER A 1 163 ? -16.427 7.303 15.805 1.00 87.50 163 SER A C 1
ATOM 1313 O O . SER A 1 163 ? -16.715 6.452 14.968 1.00 87.50 163 SER A O 1
ATOM 1315 N N . TYR A 1 164 ? -15.176 7.538 16.187 1.00 90.25 164 TYR A N 1
ATOM 1316 C CA . TYR A 1 164 ? -14.051 6.688 15.834 1.00 90.25 164 TYR A CA 1
ATOM 1317 C C . TYR A 1 164 ? -13.103 6.576 17.031 1.00 90.25 164 TYR A C 1
ATOM 1319 O O . TYR A 1 164 ? -12.944 7.527 17.803 1.00 90.25 164 TYR A O 1
ATOM 1327 N N . GLU A 1 165 ? -12.468 5.420 17.187 1.00 91.19 165 GLU A N 1
ATOM 1328 C CA . GLU A 1 165 ? -11.519 5.116 18.260 1.00 91.19 165 GLU A CA 1
ATOM 1329 C C . GLU A 1 165 ? -10.234 4.539 17.665 1.00 91.19 165 GLU A C 1
ATOM 1331 O O . GLU A 1 165 ? -10.289 3.603 16.873 1.00 91.19 165 GLU A O 1
ATOM 1336 N N . LEU A 1 166 ? -9.072 5.086 18.039 1.00 92.38 166 LEU A N 1
ATOM 1337 C CA . LEU A 1 166 ? -7.780 4.479 17.709 1.00 92.38 166 LEU A CA 1
ATOM 1338 C C . LEU A 1 166 ? -7.612 3.223 18.570 1.00 92.38 166 LEU A C 1
ATOM 1340 O O . LEU A 1 166 ? -7.446 3.333 19.784 1.00 92.38 166 LEU A O 1
ATOM 1344 N N . VAL A 1 167 ? -7.662 2.050 17.946 1.00 92.88 167 VAL A N 1
ATOM 1345 C CA . VAL A 1 167 ? -7.591 0.755 18.641 1.00 92.88 167 VAL A CA 1
ATOM 1346 C C . VAL A 1 167 ? -6.189 0.157 18.626 1.00 92.88 167 VAL A C 1
ATOM 1348 O O . VAL A 1 167 ? -5.866 -0.647 19.496 1.00 92.88 167 VAL A O 1
ATOM 1351 N N . GLU A 1 168 ? -5.346 0.575 17.682 1.00 93.69 168 GLU A N 1
ATOM 1352 C CA . GLU A 1 168 ? -3.964 0.119 17.588 1.00 93.69 168 GLU A CA 1
ATOM 1353 C C . GLU A 1 168 ? -3.069 1.158 16.913 1.00 93.69 168 GLU A C 1
ATOM 1355 O O . GLU A 1 168 ? -3.482 1.855 15.981 1.00 93.6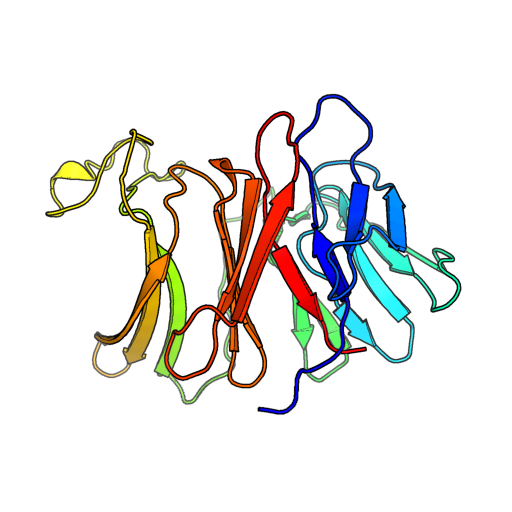9 168 GLU A O 1
ATOM 1360 N N . SER A 1 169 ? -1.829 1.256 17.394 1.00 96.38 169 SER A N 1
ATOM 1361 C CA . SER A 1 169 ? -0.791 2.046 16.746 1.00 96.38 169 SER A CA 1
ATOM 1362 C C . SER A 1 169 ? 0.606 1.553 17.090 1.00 96.38 169 SER A C 1
ATOM 1364 O O . SER A 1 169 ? 0.882 1.302 18.266 1.00 96.38 169 SER A O 1
ATOM 1366 N N . PHE A 1 170 ? 1.509 1.550 16.113 1.00 97.38 170 PHE A N 1
ATOM 1367 C CA . PHE A 1 170 ? 2.938 1.335 16.347 1.00 97.38 170 PHE A CA 1
ATOM 1368 C C . PHE A 1 170 ? 3.806 2.153 15.384 1.00 97.38 170 PHE A C 1
ATOM 1370 O O . PHE A 1 170 ? 3.332 2.664 14.367 1.00 97.38 170 PHE A O 1
ATOM 1377 N N . GLU A 1 171 ? 5.074 2.335 15.758 1.00 96.75 171 GLU A N 1
ATOM 1378 C CA . GLU A 1 171 ? 6.029 3.148 15.004 1.00 96.75 171 GLU A CA 1
ATOM 1379 C C . GLU A 1 171 ? 6.513 2.432 13.739 1.00 96.75 171 GLU A C 1
ATOM 1381 O O . GLU A 1 171 ? 6.917 1.271 13.766 1.00 96.75 171 GLU A O 1
ATOM 1386 N N . LEU A 1 172 ? 6.541 3.177 12.640 1.00 96.62 172 LEU A N 1
ATOM 1387 C CA . LEU A 1 172 ? 7.099 2.785 11.354 1.00 96.62 172 LEU A CA 1
ATOM 1388 C C . LEU A 1 172 ? 8.236 3.739 10.962 1.00 96.62 172 LEU A C 1
ATOM 1390 O O . LEU A 1 172 ? 8.240 4.912 11.365 1.00 96.62 172 LEU A O 1
ATOM 1394 N N . PRO A 1 173 ? 9.198 3.290 10.135 1.00 94.88 173 PRO A N 1
ATOM 1395 C CA . PRO A 1 173 ? 10.189 4.201 9.588 1.00 94.88 173 PRO A CA 1
ATOM 1396 C C . PRO A 1 173 ? 9.496 5.312 8.784 1.00 94.88 173 PRO A C 1
ATOM 1398 O O . PRO A 1 173 ? 8.506 5.087 8.085 1.00 94.88 173 PRO A O 1
ATOM 1401 N N . TYR A 1 174 ? 10.006 6.535 8.901 1.00 93.69 174 TYR A N 1
ATOM 1402 C CA . TYR A 1 174 ? 9.360 7.702 8.306 1.00 93.69 174 TYR A CA 1
ATOM 1403 C C . TYR A 1 174 ? 9.235 7.621 6.775 1.00 93.69 174 TYR A C 1
ATOM 1405 O O . TYR A 1 174 ? 10.194 7.287 6.084 1.00 93.69 174 TYR A O 1
ATOM 1413 N N . SER A 1 175 ? 8.098 8.014 6.218 1.00 91.69 175 SER A N 1
ATOM 1414 C CA . SER A 1 175 ? 7.977 8.325 4.791 1.00 91.69 175 SER A CA 1
ATOM 1415 C C . SER A 1 175 ? 7.148 9.589 4.638 1.00 91.69 175 SER A C 1
ATOM 1417 O O . SER A 1 175 ? 5.976 9.608 5.008 1.00 91.69 175 SER A O 1
ATOM 1419 N N . GLY A 1 176 ? 7.752 10.670 4.139 1.00 87.19 176 GLY A N 1
ATOM 1420 C CA . GLY A 1 176 ? 7.069 11.964 3.998 1.00 87.19 176 GLY A CA 1
ATOM 1421 C C . GLY A 1 176 ? 6.059 12.007 2.852 1.00 87.19 176 GLY A C 1
ATOM 1422 O O . GLY A 1 176 ? 5.183 12.865 2.820 1.00 87.19 176 GLY A O 1
ATOM 1423 N N . TYR A 1 177 ? 6.155 11.058 1.929 1.00 83.50 177 TYR A N 1
ATOM 1424 C CA . TYR A 1 177 ? 5.277 10.901 0.781 1.00 83.50 177 TYR A CA 1
ATOM 1425 C C . TYR A 1 177 ? 5.297 9.439 0.349 1.00 83.50 177 TYR A C 1
ATOM 1427 O O . TYR A 1 177 ? 6.336 8.811 0.519 1.00 83.50 177 TYR A O 1
ATOM 1435 N N . VAL A 1 178 ? 4.191 8.920 -0.204 1.00 85.06 178 VAL A N 1
ATOM 1436 C CA . VAL A 1 178 ? 3.957 7.483 -0.490 1.00 85.06 178 VAL A CA 1
ATOM 1437 C C . VAL A 1 178 ? 4.236 6.547 0.696 1.00 85.06 178 VAL A C 1
ATOM 1439 O O . VAL A 1 178 ? 4.831 6.964 1.686 1.00 85.06 178 VAL A O 1
ATOM 1442 N N . SER A 1 179 ? 3.737 5.312 0.596 1.00 93.31 179 SER A N 1
ATOM 1443 C CA . SER A 1 179 ? 3.886 4.178 1.521 1.00 93.31 179 SER A CA 1
ATOM 1444 C C . SER A 1 179 ? 2.591 3.373 1.551 1.00 93.31 179 SER A C 1
ATOM 1446 O O . SER A 1 179 ? 1.522 3.856 1.163 1.00 93.31 179 SER A O 1
ATOM 1448 N N . SER A 1 180 ? 2.658 2.162 2.086 1.00 92.38 180 SER A N 1
ATOM 1449 C CA . SER A 1 180 ? 1.489 1.356 2.395 1.00 92.38 180 SER A CA 1
ATOM 1450 C C . SER A 1 180 ? 1.647 0.573 3.687 1.00 92.38 180 SER A C 1
ATOM 1452 O O . SER A 1 180 ? 2.743 0.389 4.216 1.00 92.38 180 SER A O 1
ATOM 1454 N N . VAL A 1 181 ? 0.499 0.130 4.185 1.00 94.00 181 VAL A N 1
ATOM 1455 C CA . VAL A 1 181 ? 0.358 -0.877 5.230 1.00 94.00 181 VAL A CA 1
ATOM 1456 C C . VAL A 1 181 ? -0.647 -1.915 4.742 1.00 94.00 181 VAL A C 1
ATOM 1458 O O . VAL A 1 181 ? -1.589 -1.581 4.017 1.00 94.00 181 VAL A O 1
ATOM 1461 N N . GLN A 1 182 ? -0.450 -3.165 5.129 1.00 92.00 182 GLN A N 1
ATOM 1462 C CA . GLN A 1 182 ? -1.343 -4.280 4.844 1.00 92.00 182 GLN A CA 1
ATOM 1463 C C . GLN A 1 182 ? -1.395 -5.180 6.072 1.00 92.00 182 GLN A C 1
ATOM 1465 O O . GLN A 1 182 ? -0.359 -5.676 6.508 1.00 92.00 182 GLN A O 1
ATOM 1470 N N . GLU A 1 183 ? -2.590 -5.422 6.600 1.00 87.75 183 GLU A N 1
ATOM 1471 C CA . GLU A 1 183 ? -2.797 -6.537 7.523 1.00 87.75 183 GLU A CA 1
ATOM 1472 C C . GLU A 1 183 ? -2.866 -7.844 6.719 1.00 87.75 183 GLU A C 1
ATOM 1474 O O . GLU A 1 183 ? -3.605 -7.932 5.733 1.00 87.75 183 GLU A O 1
ATOM 1479 N N . ILE A 1 184 ? -2.081 -8.848 7.110 1.00 81.06 184 ILE A N 1
ATOM 1480 C CA . ILE A 1 184 ? -2.076 -10.189 6.515 1.00 81.06 184 ILE A CA 1
ATOM 1481 C C . ILE A 1 184 ? -1.884 -11.239 7.612 1.00 81.06 184 ILE A C 1
ATOM 1483 O O . ILE A 1 184 ? -0.874 -11.243 8.314 1.00 81.06 184 ILE A O 1
ATOM 1487 N N . GLY A 1 185 ? -2.873 -12.120 7.776 1.00 83.25 185 GLY A N 1
ATOM 1488 C CA . GLY A 1 185 ? -2.918 -13.034 8.917 1.00 83.25 185 GLY A CA 1
ATOM 1489 C C . GLY A 1 185 ? -2.891 -12.264 10.242 1.00 83.25 185 GLY A C 1
ATOM 1490 O O . GLY A 1 185 ? -3.685 -11.347 10.445 1.00 83.25 185 GLY A O 1
ATOM 1491 N N . ASP A 1 186 ? -1.950 -12.625 11.115 1.00 86.25 186 ASP A N 1
ATOM 1492 C CA . ASP A 1 186 ? -1.680 -11.941 12.389 1.00 86.25 186 ASP A CA 1
ATOM 1493 C C . ASP A 1 186 ? -0.570 -10.870 12.273 1.00 86.25 186 ASP A C 1
ATOM 1495 O O . ASP A 1 186 ? -0.122 -10.330 13.285 1.00 86.25 186 ASP A O 1
ATOM 1499 N N . ASN A 1 187 ? -0.099 -10.580 11.056 1.00 91.06 187 ASN A N 1
ATOM 1500 C CA . ASN A 1 187 ? 1.041 -9.706 10.796 1.00 91.06 187 ASN A CA 1
ATOM 1501 C C . ASN A 1 187 ? 0.626 -8.415 10.077 1.00 91.06 187 ASN A C 1
ATOM 1503 O O . ASN A 1 187 ? -0.407 -8.336 9.407 1.00 91.06 187 ASN A O 1
ATOM 1507 N N . VAL A 1 188 ? 1.506 -7.417 10.135 1.00 94.12 188 VAL A N 1
ATOM 1508 C CA . VAL A 1 188 ? 1.414 -6.190 9.335 1.00 94.12 188 VAL A CA 1
ATOM 1509 C C . VAL A 1 188 ? 2.628 -6.082 8.424 1.00 94.12 188 VAL A C 1
ATOM 1511 O O . VAL A 1 188 ? 3.768 -6.168 8.876 1.00 94.12 188 VAL A O 1
ATOM 1514 N N . VAL A 1 189 ? 2.403 -5.852 7.134 1.00 95.69 189 VAL A N 1
ATOM 1515 C CA . VAL A 1 189 ? 3.445 -5.462 6.177 1.00 95.69 189 VAL A CA 1
ATOM 1516 C C . VAL A 1 189 ? 3.365 -3.962 5.975 1.00 95.69 189 VAL A C 1
ATOM 1518 O O . VAL A 1 189 ? 2.285 -3.437 5.719 1.00 95.69 189 VAL A O 1
ATOM 1521 N N . ALA A 1 190 ? 4.494 -3.270 6.087 1.00 97.00 190 ALA A N 1
ATOM 1522 C CA . ALA A 1 190 ? 4.560 -1.831 5.883 1.00 97.00 190 ALA A CA 1
ATOM 1523 C C . ALA A 1 190 ? 5.809 -1.435 5.098 1.00 97.00 190 ALA A C 1
ATOM 1525 O O . ALA A 1 190 ? 6.896 -1.969 5.338 1.00 97.00 190 ALA A O 1
ATOM 1526 N N . ASP A 1 191 ? 5.673 -0.462 4.202 1.00 96.62 191 ASP A N 1
ATOM 1527 C CA . ASP A 1 191 ? 6.801 0.149 3.505 1.00 96.62 191 ASP A CA 1
ATOM 1528 C C . ASP A 1 191 ? 6.946 1.631 3.834 1.00 96.62 191 ASP A C 1
ATOM 1530 O O . ASP A 1 191 ? 5.971 2.342 4.050 1.00 96.62 191 ASP A O 1
ATOM 1534 N N . SER A 1 192 ? 8.190 2.096 3.861 1.00 95.56 192 SER A N 1
ATOM 1535 C CA . SER A 1 192 ? 8.587 3.497 3.945 1.00 95.56 192 SER A CA 1
ATOM 1536 C C . SER A 1 192 ? 9.122 3.905 2.580 1.00 95.56 192 SER A C 1
ATOM 1538 O O . SER A 1 192 ? 10.327 3.817 2.303 1.00 95.56 192 SER A O 1
ATOM 1540 N N . GLY A 1 193 ? 8.212 4.315 1.699 1.00 92.56 193 GLY A N 1
ATOM 1541 C CA . GLY A 1 193 ? 8.471 4.383 0.268 1.00 92.56 193 GLY A CA 1
ATOM 1542 C C . GLY A 1 193 ? 9.583 5.351 -0.127 1.00 92.56 193 GLY A C 1
ATOM 1543 O O . GLY A 1 193 ? 10.444 5.025 -0.952 1.00 92.56 193 GLY A O 1
ATOM 1544 N N . MET A 1 194 ? 9.663 6.509 0.534 1.00 91.88 194 MET A N 1
ATOM 1545 C CA . MET A 1 194 ? 10.758 7.464 0.329 1.00 91.88 194 MET A CA 1
ATOM 1546 C C . MET A 1 194 ? 12.113 6.986 0.848 1.00 91.88 194 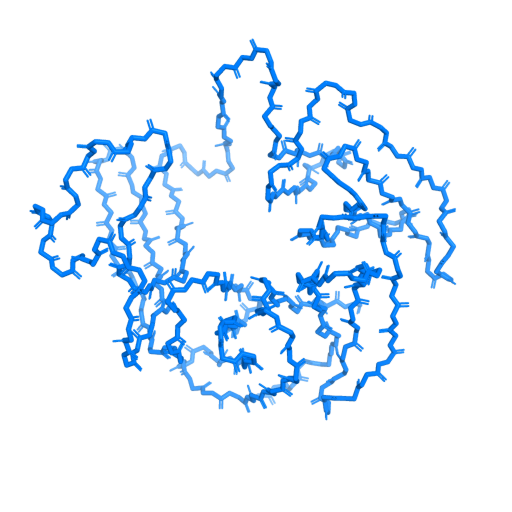MET A C 1
ATOM 1548 O O . MET A 1 194 ? 13.135 7.511 0.400 1.00 91.88 194 MET A O 1
ATOM 1552 N N . GLN A 1 195 ? 12.153 6.001 1.745 1.00 92.19 195 GLN A N 1
ATOM 1553 C CA . GLN A 1 195 ? 13.402 5.410 2.232 1.00 92.19 195 GLN A CA 1
ATOM 1554 C C . GLN A 1 195 ? 13.834 4.182 1.428 1.00 92.19 195 GLN A C 1
ATOM 1556 O O . GLN A 1 195 ? 14.992 3.785 1.515 1.00 92.19 195 GLN A O 1
ATOM 1561 N N . GLY A 1 196 ? 12.941 3.594 0.629 1.00 93.88 196 GLY A N 1
ATOM 1562 C CA . GLY A 1 196 ? 13.238 2.342 -0.062 1.00 93.88 196 GLY A CA 1
ATOM 1563 C C . GLY A 1 196 ? 13.294 1.140 0.885 1.00 93.88 196 GLY A C 1
ATOM 1564 O O . GLY A 1 196 ? 14.006 0.182 0.601 1.00 93.88 196 GLY A O 1
ATOM 1565 N N . ILE A 1 197 ? 12.596 1.205 2.023 1.00 95.75 197 ILE A N 1
ATOM 1566 C CA . ILE A 1 197 ? 12.620 0.189 3.084 1.00 95.75 197 ILE A CA 1
ATOM 1567 C C . ILE A 1 197 ? 11.214 -0.374 3.260 1.00 95.75 197 ILE A C 1
ATOM 1569 O O . ILE A 1 197 ? 10.248 0.377 3.196 1.00 95.75 197 ILE A O 1
ATOM 1573 N N . TRP A 1 198 ? 11.094 -1.668 3.532 1.00 97.69 198 TRP A N 1
ATOM 1574 C CA . TRP A 1 198 ? 9.846 -2.272 4.001 1.00 97.69 198 TRP A CA 1
ATOM 1575 C C . TRP A 1 198 ? 10.124 -3.344 5.046 1.00 97.69 198 TRP A C 1
ATOM 1577 O O . TRP A 1 198 ? 11.266 -3.784 5.215 1.00 97.69 198 TRP A O 1
ATOM 1587 N N . GLY A 1 199 ? 9.097 -3.744 5.782 1.00 97.12 199 GLY A N 1
ATOM 1588 C CA . GLY A 1 199 ? 9.202 -4.752 6.823 1.00 97.12 199 GLY A CA 1
ATOM 1589 C C . GLY A 1 199 ? 7.880 -5.437 7.124 1.00 97.12 199 GLY A C 1
ATOM 1590 O O . GLY A 1 199 ? 6.814 -4.986 6.712 1.00 97.12 199 GLY A O 1
ATOM 1591 N N . GLU A 1 200 ? 7.988 -6.554 7.829 1.00 97.31 200 GLU A N 1
ATOM 1592 C CA . GLU A 1 200 ? 6.865 -7.330 8.347 1.00 97.31 200 GLU A CA 1
ATOM 1593 C C . GLU A 1 200 ? 6.960 -7.349 9.871 1.00 97.31 200 GLU A C 1
ATOM 1595 O O . GLU A 1 200 ? 8.043 -7.570 10.424 1.00 97.31 200 GLU A O 1
ATOM 1600 N N . TYR A 1 201 ? 5.835 -7.106 10.525 1.00 97.81 201 TYR A N 1
ATOM 1601 C CA . TYR A 1 201 ? 5.685 -6.963 11.966 1.00 97.81 201 TYR A CA 1
ATOM 1602 C C . TYR A 1 201 ? 4.704 -8.023 12.460 1.00 97.81 201 TYR A C 1
ATOM 1604 O O . TYR A 1 201 ? 3.739 -8.327 11.757 1.00 97.81 201 TYR A O 1
ATOM 1612 N N . ASP A 1 202 ? 4.970 -8.612 13.621 1.00 94.56 202 ASP A N 1
ATOM 1613 C CA . ASP A 1 202 ? 4.073 -9.598 14.228 1.00 94.56 202 ASP A CA 1
ATOM 1614 C C . ASP A 1 202 ? 2.896 -8.937 14.966 1.00 94.56 202 ASP A C 1
ATOM 1616 O O . ASP A 1 202 ? 2.794 -7.714 15.055 1.00 94.56 202 ASP A O 1
ATOM 1620 N N . SER A 1 203 ? 2.017 -9.762 15.536 1.00 89.88 203 SER A N 1
ATOM 1621 C CA . SER A 1 203 ? 0.857 -9.319 16.321 1.00 89.88 203 SER A CA 1
ATOM 1622 C C . SER A 1 203 ? 1.203 -8.554 17.604 1.00 89.88 203 SER A C 1
ATOM 1624 O O . SER A 1 203 ? 0.318 -7.982 18.237 1.00 89.88 203 SER A O 1
ATOM 1626 N N . GLU A 1 204 ? 2.459 -8.611 18.061 1.00 95.06 204 GLU A N 1
ATOM 1627 C CA . GLU A 1 204 ? 2.956 -7.819 19.195 1.00 95.06 204 GLU A CA 1
ATOM 1628 C C . GLU A 1 204 ? 3.588 -6.496 18.721 1.00 95.06 204 GLU A C 1
ATOM 1630 O O . GLU A 1 204 ? 4.054 -5.705 19.544 1.00 95.06 204 GLU A O 1
ATOM 1635 N N . ASN A 1 205 ? 3.517 -6.215 17.413 1.00 94.56 205 ASN A N 1
ATOM 1636 C CA . ASN A 1 205 ? 4.119 -5.084 16.712 1.00 94.56 205 ASN A CA 1
ATOM 1637 C C . ASN A 1 205 ? 5.658 -5.103 16.709 1.00 94.56 205 ASN A C 1
ATOM 1639 O O . ASN A 1 205 ? 6.301 -4.077 16.460 1.00 94.56 205 ASN A O 1
ATOM 1643 N N . ASP A 1 206 ? 6.263 -6.270 16.943 1.00 96.75 206 ASP A N 1
ATOM 1644 C CA . ASP A 1 206 ? 7.704 -6.463 16.851 1.00 96.75 206 ASP A CA 1
ATOM 1645 C C . ASP A 1 206 ? 8.117 -6.743 15.397 1.00 96.75 206 ASP A C 1
ATOM 1647 O O . ASP A 1 206 ? 7.477 -7.489 14.655 1.00 96.75 206 ASP A O 1
ATOM 1651 N N . LEU A 1 207 ? 9.227 -6.132 14.968 1.00 97.25 207 LEU A N 1
ATOM 1652 C CA . LEU A 1 207 ? 9.759 -6.318 13.618 1.00 97.25 207 LEU A CA 1
ATOM 1653 C C . LEU A 1 207 ? 10.257 -7.761 13.434 1.00 97.25 207 LEU A C 1
ATOM 1655 O O . LEU A 1 207 ? 11.271 -8.154 14.015 1.00 97.25 207 LEU A O 1
ATOM 1659 N N . ILE A 1 208 ? 9.613 -8.511 12.542 1.00 97.12 208 ILE A N 1
ATOM 1660 C CA . ILE A 1 208 ? 10.037 -9.857 12.142 1.00 97.12 208 ILE A CA 1
ATOM 1661 C C . ILE A 1 208 ? 11.231 -9.757 11.190 1.00 97.12 208 ILE A C 1
ATOM 1663 O O . ILE A 1 208 ? 12.253 -10.424 11.372 1.00 97.12 208 ILE A O 1
ATOM 1667 N N . ARG A 1 209 ? 11.097 -8.939 10.140 1.00 95.81 209 ARG A N 1
ATOM 1668 C CA . ARG A 1 209 ? 12.111 -8.773 9.089 1.00 95.81 209 ARG A CA 1
ATOM 1669 C C . ARG A 1 209 ? 11.964 -7.436 8.379 1.00 95.81 209 ARG A C 1
ATOM 1671 O O . ARG A 1 209 ? 10.862 -6.915 8.262 1.00 95.81 209 ARG A O 1
ATOM 1678 N N . SER A 1 210 ? 13.076 -6.912 7.869 1.00 96.88 210 SER A N 1
ATOM 1679 C CA . SER A 1 210 ? 13.105 -5.698 7.055 1.00 96.88 210 SER A CA 1
ATOM 1680 C C . SER A 1 210 ? 14.040 -5.863 5.865 1.00 96.88 210 SER A C 1
ATOM 1682 O O . SER A 1 210 ? 15.043 -6.578 5.933 1.00 96.88 210 SER A O 1
ATOM 1684 N N . PHE A 1 211 ? 13.693 -5.185 4.780 1.00 96.25 211 PHE A N 1
ATOM 1685 C CA . PHE A 1 211 ? 14.387 -5.201 3.509 1.00 96.25 211 PHE A CA 1
ATOM 1686 C C . PHE A 1 211 ? 14.616 -3.772 3.023 1.00 96.25 211 PHE A C 1
ATOM 1688 O O . PHE A 1 211 ? 13.949 -2.827 3.445 1.00 96.25 211 PHE A O 1
ATOM 1695 N N . THR A 1 212 ? 15.577 -3.615 2.121 1.00 95.25 212 THR A N 1
ATOM 1696 C CA . THR A 1 212 ? 15.892 -2.334 1.489 1.00 95.25 212 THR A CA 1
ATOM 1697 C C . THR A 1 212 ? 16.146 -2.562 0.007 1.00 95.25 212 THR A C 1
ATOM 1699 O O . THR A 1 212 ? 16.821 -3.529 -0.349 1.00 95.25 212 THR A O 1
ATOM 1702 N N . MET A 1 213 ? 15.652 -1.666 -0.845 1.00 88.25 213 MET A N 1
ATOM 1703 C CA . MET A 1 213 ? 15.972 -1.635 -2.273 1.00 88.25 213 MET A CA 1
ATOM 1704 C C . MET A 1 213 ? 16.555 -0.286 -2.680 1.00 88.25 213 MET A C 1
ATOM 1706 O O . MET A 1 213 ? 16.228 0.757 -2.111 1.00 88.25 213 MET A O 1
ATOM 1710 N N . GLU A 1 214 ? 17.395 -0.309 -3.711 1.00 87.62 214 GLU A N 1
ATOM 1711 C CA . GLU A 1 214 ? 17.724 0.908 -4.443 1.00 87.62 214 GLU A CA 1
ATOM 1712 C C . GLU A 1 214 ? 16.502 1.349 -5.255 1.00 87.62 214 GLU A C 1
ATOM 1714 O O . GLU A 1 214 ? 15.791 0.529 -5.836 1.00 87.62 214 GLU A O 1
ATOM 1719 N N . LYS A 1 215 ? 16.246 2.654 -5.274 1.00 86.50 215 LYS A N 1
ATOM 1720 C CA . LYS A 1 215 ? 15.095 3.267 -5.936 1.00 86.50 215 LYS A CA 1
ATOM 1721 C C . LYS A 1 215 ? 15.518 4.555 -6.633 1.00 86.50 215 LYS A C 1
ATOM 1723 O O . LYS A 1 215 ? 16.364 5.279 -6.109 1.00 86.50 215 LYS A O 1
ATOM 1728 N N . GLU A 1 216 ? 14.910 4.854 -7.777 1.00 80.69 216 GLU A N 1
ATOM 1729 C CA . GLU A 1 216 ? 15.116 6.139 -8.457 1.00 80.69 216 GLU A CA 1
ATOM 1730 C C . GLU A 1 216 ? 14.350 7.255 -7.734 1.00 80.69 216 GLU A C 1
ATOM 1732 O O . GLU A 1 216 ? 14.966 8.203 -7.245 1.00 80.69 216 GLU A O 1
ATOM 1737 N N . SER A 1 217 ? 13.033 7.080 -7.560 1.00 84.31 217 SER A N 1
ATOM 1738 C CA . SER A 1 217 ? 12.159 8.056 -6.890 1.00 84.31 217 SER A CA 1
ATOM 1739 C C . SER A 1 217 ? 11.664 7.574 -5.521 1.00 84.31 217 SER A C 1
ATOM 1741 O O . SER A 1 217 ? 12.069 8.115 -4.487 1.00 84.31 217 SER A O 1
ATOM 1743 N N . PHE A 1 218 ? 10.828 6.533 -5.467 1.00 88.00 218 PHE A N 1
ATOM 1744 C CA . PHE A 1 218 ? 10.260 5.953 -4.236 1.00 88.00 218 PHE A CA 1
ATOM 1745 C C . PHE A 1 218 ? 9.718 4.533 -4.485 1.00 88.00 218 PHE A C 1
ATOM 1747 O O . PHE A 1 218 ? 9.517 4.142 -5.633 1.00 88.00 218 PHE A O 1
ATOM 1754 N N . ILE A 1 219 ? 9.474 3.763 -3.419 1.00 89.94 219 ILE A N 1
ATOM 1755 C CA . ILE A 1 219 ? 8.578 2.593 -3.477 1.00 89.94 219 ILE A CA 1
ATOM 1756 C C . ILE A 1 219 ? 7.149 3.101 -3.318 1.00 89.94 219 ILE A C 1
ATOM 1758 O O . ILE A 1 219 ? 6.900 3.922 -2.440 1.00 89.94 219 ILE A O 1
ATOM 1762 N N . TYR A 1 220 ? 6.220 2.653 -4.162 1.00 87.25 220 TYR A N 1
ATOM 1763 C CA . TYR A 1 220 ? 4.829 3.087 -4.042 1.00 87.25 220 TYR A CA 1
ATOM 1764 C C . TYR A 1 220 ? 4.055 2.309 -2.967 1.00 87.25 220 TYR A C 1
ATOM 1766 O O . TYR A 1 220 ? 3.478 2.925 -2.071 1.00 87.25 220 TYR A O 1
ATOM 1774 N N . ARG A 1 221 ? 4.038 0.972 -3.072 1.00 89.94 221 ARG A N 1
ATOM 1775 C CA . ARG A 1 221 ? 3.410 0.044 -2.119 1.00 89.94 221 ARG A CA 1
ATOM 1776 C C . ARG A 1 221 ? 4.146 -1.291 -2.100 1.00 89.94 221 ARG A C 1
ATOM 1778 O O . ARG A 1 221 ? 4.661 -1.722 -3.138 1.00 89.94 221 ARG A O 1
ATOM 1785 N N . VAL A 1 222 ? 4.117 -1.973 -0.959 1.00 90.56 222 VAL A N 1
ATOM 1786 C CA . VAL A 1 222 ? 4.593 -3.355 -0.820 1.00 90.56 222 VAL A CA 1
ATOM 1787 C C . VAL A 1 222 ? 3.533 -4.193 -0.130 1.00 90.56 222 VAL A C 1
ATOM 1789 O O . VAL A 1 222 ? 3.195 -3.925 1.018 1.00 90.56 222 VAL A O 1
ATOM 1792 N N . TYR A 1 223 ? 3.074 -5.245 -0.810 1.00 90.06 223 TYR A N 1
ATOM 1793 C CA . TYR A 1 223 ? 2.139 -6.225 -0.258 1.00 90.06 223 TYR A CA 1
ATOM 1794 C C . TYR A 1 223 ? 2.732 -7.635 -0.270 1.00 90.06 223 TYR A C 1
ATOM 1796 O O . TYR A 1 223 ? 3.525 -8.001 -1.147 1.00 90.06 223 TYR A O 1
ATOM 1804 N N . LYS A 1 224 ? 2.333 -8.427 0.724 1.00 83.69 224 LYS A N 1
ATOM 1805 C CA . LYS A 1 224 ? 2.578 -9.866 0.817 1.00 83.69 224 LYS A CA 1
ATOM 1806 C C . LYS A 1 224 ? 1.317 -10.601 0.367 1.00 83.69 224 LYS A C 1
ATOM 1808 O O . LYS A 1 224 ? 0.201 -10.171 0.658 1.00 83.69 224 LYS A O 1
ATOM 1813 N N . TYR A 1 225 ? 1.515 -11.700 -0.352 1.00 78.88 225 TYR A N 1
ATOM 1814 C CA . TYR A 1 225 ? 0.445 -12.590 -0.794 1.00 78.88 225 TYR A CA 1
ATOM 1815 C C . TYR A 1 225 ? 0.790 -14.030 -0.411 1.00 78.88 225 TYR A C 1
ATOM 1817 O O . TYR A 1 225 ? 1.928 -14.471 -0.598 1.00 78.88 225 TYR A O 1
ATOM 1825 N N . GLU A 1 226 ? -0.198 -14.746 0.121 1.00 75.44 226 GLU A N 1
ATOM 1826 C CA . GLU A 1 226 ? -0.163 -16.199 0.285 1.00 75.44 226 GLU A CA 1
ATOM 1827 C C . GLU A 1 226 ? -0.544 -16.840 -1.057 1.00 75.44 226 GLU A C 1
ATOM 1829 O O . GLU A 1 226 ? -1.532 -16.438 -1.674 1.00 75.44 226 GLU A O 1
ATOM 1834 N N . LEU A 1 227 ? 0.272 -17.784 -1.533 1.00 56.09 227 LEU A N 1
ATOM 1835 C CA . LEU A 1 227 ? 0.075 -18.508 -2.796 1.00 56.09 227 LEU A CA 1
ATOM 1836 C C . LEU A 1 227 ? -0.299 -19.968 -2.540 1.00 56.09 227 LEU A C 1
ATOM 1838 O O . LEU A 1 227 ? 0.298 -20.570 -1.618 1.00 56.09 227 LEU A O 1
#